Protein AF-0000000084716620 (afdb_homodimer)

Sequence (294 aa):
MKMVDVGGKEKTERVAVATARLRMLPATLERILQGKVEKGDVLAAARLAGVMAAKRTPDVIPLCHPIALSGVEVELTPVEDGLEFRVTVRTVDRTGVEMEALTAACAAALTVYDMCKSVDRGMVLERVQLDHKAGGRSGTWDRGQGAMKMVDVGGKEKTERVAVATARLRMLPATLERILQGKVEKGDVLAAARLAGVMAAKRTPDVIPLCHPIALSGVEVELTPVEDGLEFRVTVRTVDRTGVEMEALTAACAAALTVYDMCKSVDRGMVLERVQLDHKAGGRSGTWDRGQGA

Foldseek 3Di:
DAADDLPPFAWKKKKWKKKKWKFWDPVLVVCQVVQNQPVGNLQVQLFVQLVVQLQCLCVVPVRDDRFDWPDKGWDWDDDDGGIMIMIMTIHGGRDYSHSSNLRSNVRSNVSSCVRRCVPTVPMDMDRTDIAWMADDPVGIDGPVVHD/DAADDLPPFAWKKKKWKKKKWKFWDPVLQVCQVVQNQPVGNLQVQLFVQLVVQLQCLCVVPVRDDRFDWPDKGWDWDDDDGGIMIMIMTIHGGRDYSHSSNLRSNVRSNVSSCVRRCVPTVPMDMDRTDIAWMADDPVGIDGDPVHD

Nearest PDB structures (foldseek):
  4fdf-assembly1_B  TM=9.813E-01  e=5.292E-19  Mycobacterium tuberculosis
  3jqk-assembly1_A  TM=9.589E-01  e=8.401E-18  Thermus thermophilus HB8
  4fdf-assembly1_A  TM=9.896E-01  e=3.452E-17  Mycobacterium tuberculosis
  2ekn-assembly1_A  TM=9.707E-01  e=6.000E-17  Pyrococcus horikoshii OT3
  2ohd-assembly1_D  TM=9.677E-01  e=6.196E-16  Sulfurisphaera tokodaii str. 7

Organism: Cystobacter fuscus (strain ATCC 25194 / DSM 2262 / NBRC 100088 / M29) (NCBI:txid1242864)

Solvent-accessible surface area (backbone atoms only — not comparable to full-atom values): 14978 Å² total; per-residue (Å²): 111,61,61,80,85,50,82,88,48,67,69,33,63,29,37,12,30,14,33,22,32,35,37,43,55,66,69,57,49,51,33,53,76,68,61,64,38,88,49,29,61,51,67,62,50,14,36,51,23,14,49,54,20,31,76,42,30,37,80,37,29,77,64,48,70,86,72,73,69,72,42,70,45,63,44,78,43,84,51,92,51,28,39,33,32,41,19,40,25,32,31,65,36,55,67,79,40,54,63,28,11,47,43,10,26,50,26,18,49,48,36,41,45,67,63,40,33,90,84,44,60,79,36,33,38,26,60,33,31,56,46,35,35,35,36,67,92,79,37,70,48,39,60,86,78,53,124,112,61,60,80,85,50,81,89,49,68,67,33,61,29,36,11,30,13,32,22,31,36,37,44,56,64,70,57,49,50,34,54,77,68,62,64,37,87,50,30,60,52,68,62,50,15,37,51,22,15,49,53,21,32,77,42,31,36,80,37,29,76,63,49,71,86,71,73,68,72,43,69,44,61,44,78,42,84,50,93,52,29,41,34,34,41,17,42,24,31,30,67,35,55,66,80,41,52,63,27,12,46,43,9,25,50,26,18,48,50,35,42,44,66,64,40,34,90,84,44,61,78,36,34,40,27,61,33,31,58,43,34,36,35,36,67,92,81,35,70,48,38,58,88,79,47,136

Secondary structure (DSSP, 8-state):
------TTSPPEEEEEEEEEEEE--HHHHHHHHTT--TTS-HHHHHHHHHHHHHHTHHHHSTTPPP--EEEEEEEEEEETTEEEEEEEEEEEESS--HHHHHHHHHHHHHHHHHHHTTT-TT-EEEEEEEEEEE-TTT--EEHHHH-/------TTSPPEEEEEEEEEEEE--HHHHHHHHTT--TTS-HHHHHHHHHHHHHHTHHHHSTTPPP--EEEEEEEEEEETTEEEEEEEEEEEESS--HHHHHHHHHHHHHHHHHHHTTT-TT-EEEEEEEEEEE-TTT--EETTT--

Structure (mmCIF, N/CA/C/O backbone):
data_AF-0000000084716620-model_v1
#
loop_
_entity.id
_entity.type
_entity.pdbx_description
1 polymer 'cyclic pyranopterin monophosphate synthase'
#
loop_
_atom_site.group_PDB
_atom_site.id
_atom_site.type_symbol
_atom_site.label_atom_id
_atom_site.label_alt_id
_atom_site.label_comp_id
_atom_site.label_asym_id
_atom_site.label_entity_id
_atom_site.label_seq_id
_atom_site.pdbx_PDB_ins_code
_atom_site.Cartn_x
_atom_site.Cartn_y
_atom_site.Cartn_z
_atom_site.occupancy
_atom_site.B_iso_or_equiv
_atom_site.auth_seq_id
_atom_site.auth_comp_id
_atom_site.auth_asym_id
_atom_site.auth_atom_id
_atom_site.pdbx_PDB_model_num
ATOM 1 N N . MET A 1 1 ? 13.273 -11 -16.406 1 90.5 1 MET A N 1
ATOM 2 C CA . MET A 1 1 ? 12.086 -10.414 -15.797 1 90.5 1 MET A CA 1
ATOM 3 C C . MET A 1 1 ? 10.961 -10.266 -16.812 1 90.5 1 MET A C 1
ATOM 5 O O . MET A 1 1 ? 11.148 -9.68 -17.875 1 90.5 1 MET A O 1
ATOM 9 N N . LYS A 1 2 ? 9.758 -10.938 -16.5 1 91.62 2 LYS A N 1
ATOM 10 C CA . LYS A 1 2 ? 8.68 -10.898 -17.469 1 91.62 2 LYS A CA 1
ATOM 11 C C . LYS A 1 2 ? 7.316 -10.984 -16.797 1 91.62 2 LYS A C 1
ATOM 13 O O . LYS A 1 2 ? 7.195 -11.531 -15.703 1 91.62 2 LYS A O 1
ATOM 18 N N . MET A 1 3 ? 6.363 -10.438 -17.469 1 94.69 3 MET A N 1
ATOM 19 C CA . MET A 1 3 ? 4.961 -10.68 -17.156 1 94.69 3 MET A CA 1
ATOM 20 C C . MET A 1 3 ? 4.516 -12.047 -17.672 1 94.69 3 MET A C 1
ATOM 22 O O . MET A 1 3 ? 4.781 -12.398 -18.828 1 94.69 3 MET A O 1
ATOM 26 N N . VAL A 1 4 ? 3.861 -12.766 -16.859 1 92.81 4 VAL A N 1
ATOM 27 C CA . VAL A 1 4 ? 3.447 -14.117 -17.234 1 92.81 4 VAL A CA 1
ATOM 28 C C . VAL A 1 4 ? 2.387 -14.047 -18.328 1 92.81 4 VAL A C 1
ATOM 30 O O . VAL A 1 4 ? 1.427 -13.273 -18.219 1 92.81 4 VAL A O 1
ATOM 33 N N . ASP A 1 5 ? 2.604 -14.852 -19.406 1 95.06 5 ASP A N 1
ATOM 34 C CA . ASP A 1 5 ? 1.62 -14.922 -20.484 1 95.06 5 ASP A CA 1
ATOM 35 C C . ASP A 1 5 ? 0.416 -15.766 -20.078 1 95.06 5 ASP A C 1
ATOM 37 O O . ASP A 1 5 ? 0.534 -16.984 -19.891 1 95.06 5 ASP A O 1
ATOM 41 N N . VAL A 1 6 ? -0.744 -15.094 -19.984 1 95.19 6 VAL A N 1
ATOM 42 C CA . VAL A 1 6 ? -1.93 -15.82 -19.547 1 95.19 6 VAL A CA 1
ATOM 43 C C . VAL A 1 6 ? -2.912 -15.953 -20.703 1 95.19 6 VAL A C 1
ATOM 45 O O . VAL A 1 6 ? -4.055 -16.375 -20.516 1 95.19 6 VAL A O 1
ATOM 48 N N . GLY A 1 7 ? -2.531 -15.633 -21.875 1 95.19 7 GLY A N 1
ATOM 49 C CA . GLY A 1 7 ? -3.402 -15.586 -23.031 1 95.19 7 GLY A CA 1
ATOM 50 C C . GLY A 1 7 ? -4.062 -16.922 -23.328 1 95.19 7 GLY A C 1
ATOM 51 O O . GLY A 1 7 ? -5.164 -16.969 -23.891 1 95.19 7 GLY A O 1
ATOM 52 N N . GLY A 1 8 ? -3.465 -18.016 -23.016 1 95 8 GLY A N 1
ATOM 53 C CA . GLY A 1 8 ? -3.963 -19.344 -23.312 1 95 8 GLY A CA 1
ATOM 54 C C . GLY A 1 8 ? -4.938 -19.859 -22.281 1 95 8 GLY A C 1
ATOM 55 O O . GLY A 1 8 ? -5.512 -20.938 -22.453 1 95 8 GLY A O 1
ATOM 56 N N . LYS A 1 9 ? -5.16 -19.172 -21.297 1 94.69 9 LYS A N 1
ATOM 57 C CA . LYS A 1 9 ? -6.051 -19.609 -20.234 1 94.69 9 LYS A CA 1
ATOM 58 C C . LYS A 1 9 ? -7.5 -19.219 -20.531 1 94.69 9 LYS A C 1
ATOM 60 O O . LYS A 1 9 ? -7.754 -18.234 -21.203 1 94.69 9 LYS A O 1
ATOM 65 N N . GLU A 1 10 ? -8.414 -19.953 -19.953 1 94.94 10 GLU A N 1
ATOM 66 C CA . GLU A 1 10 ? -9.828 -19.625 -20.047 1 94.94 10 GLU A CA 1
ATOM 67 C C . GLU A 1 10 ? -10.219 -18.609 -18.984 1 94.94 10 GLU A C 1
ATOM 69 O O . GLU A 1 10 ? -9.656 -18.609 -17.891 1 94.94 10 GLU A O 1
ATOM 74 N N . LYS A 1 11 ? -11.188 -17.844 -19.375 1 97 11 LYS A N 1
ATOM 75 C CA . LYS A 1 11 ? -11.742 -16.922 -18.375 1 97 11 LYS A CA 1
ATOM 76 C C . LYS A 1 11 ? -12.625 -17.656 -17.375 1 97 11 LYS A C 1
ATOM 78 O O . LYS A 1 11 ? -13.461 -18.469 -17.766 1 97 11 LYS A O 1
ATOM 83 N N . THR A 1 12 ? -12.43 -17.406 -16.141 1 97.25 12 THR A N 1
ATOM 84 C CA . THR A 1 12 ? -13.25 -17.984 -15.086 1 97.25 12 THR A CA 1
ATOM 85 C C . THR A 1 12 ? -13.578 -16.938 -14.023 1 97.25 12 THR A C 1
ATOM 87 O O . THR A 1 12 ? -12.93 -15.898 -13.953 1 97.25 12 THR A O 1
ATOM 90 N N . GLU A 1 13 ? -14.68 -17.234 -13.305 1 98 13 GLU A N 1
ATOM 91 C CA . GLU A 1 13 ? -14.977 -16.375 -12.156 1 98 13 GLU A CA 1
ATOM 92 C C . GLU A 1 13 ? -13.914 -16.516 -11.078 1 98 13 GLU A C 1
ATOM 94 O O . GLU A 1 13 ? -13.531 -17.625 -10.703 1 98 13 GLU A O 1
ATOM 99 N N . ARG A 1 14 ? -13.492 -15.367 -10.641 1 98.25 14 ARG A N 1
ATOM 100 C CA . ARG A 1 14 ? -12.461 -15.352 -9.609 1 98.25 14 ARG A CA 1
ATOM 101 C C . ARG A 1 14 ? -12.781 -14.312 -8.539 1 98.25 14 ARG A C 1
ATOM 103 O O . ARG A 1 14 ? -13.336 -13.258 -8.836 1 98.25 14 ARG A O 1
ATOM 110 N N . VAL A 1 15 ? -12.391 -14.641 -7.281 1 98.75 15 VAL A N 1
ATOM 111 C CA . VAL A 1 15 ? -12.578 -13.727 -6.156 1 98.75 15 VAL A CA 1
ATOM 112 C C . VAL A 1 15 ? -11.344 -13.75 -5.258 1 98.75 15 VAL A C 1
ATOM 114 O O . VAL A 1 15 ? -10.664 -14.773 -5.148 1 98.75 15 VAL A O 1
ATOM 117 N N . ALA A 1 16 ? -11.062 -12.633 -4.691 1 98.88 16 ALA A N 1
ATOM 118 C CA . ALA A 1 16 ? -10.039 -12.539 -3.656 1 98.88 16 ALA A CA 1
ATOM 119 C C . ALA A 1 16 ? -10.484 -11.617 -2.525 1 98.88 16 ALA A C 1
ATOM 121 O O . ALA A 1 16 ? -11.148 -10.602 -2.766 1 98.88 16 ALA A O 1
ATOM 122 N N . VAL A 1 17 ? -10.148 -11.992 -1.314 1 98.94 17 VAL A N 1
ATOM 123 C CA . VAL A 1 17 ? -10.422 -11.195 -0.124 1 98.94 17 VAL A CA 1
ATOM 124 C C . VAL A 1 17 ? -9.117 -10.898 0.613 1 98.94 17 VAL A C 1
ATOM 126 O O . VAL A 1 17 ? -8.336 -11.812 0.897 1 98.94 17 VAL A O 1
ATOM 129 N N . ALA A 1 18 ? -8.891 -9.688 0.877 1 98.94 18 ALA A N 1
ATOM 130 C CA . ALA A 1 18 ? -7.723 -9.258 1.649 1 98.94 18 ALA A CA 1
ATOM 131 C C . ALA A 1 18 ? -8.141 -8.367 2.818 1 98.94 18 ALA A C 1
ATOM 133 O O . ALA A 1 18 ? -9.188 -7.727 2.777 1 98.94 18 ALA A O 1
ATOM 134 N N . THR A 1 19 ? -7.297 -8.352 3.83 1 98.81 19 THR A N 1
ATOM 135 C CA . THR A 1 19 ? -7.527 -7.48 4.98 1 98.81 19 THR A CA 1
ATOM 136 C C . THR A 1 19 ? -6.273 -6.68 5.312 1 98.81 19 THR A C 1
ATOM 138 O O . THR A 1 19 ? -5.164 -7.074 4.949 1 98.81 19 THR A O 1
ATOM 141 N N . ALA A 1 20 ? -6.473 -5.578 5.906 1 98.88 20 ALA A N 1
ATOM 142 C CA . ALA A 1 20 ? -5.438 -4.715 6.473 1 98.88 20 ALA A CA 1
ATOM 143 C C . ALA A 1 20 ? -5.906 -4.082 7.777 1 98.88 20 ALA A C 1
ATOM 145 O O . ALA A 1 20 ? -7.109 -3.99 8.031 1 98.88 20 ALA A O 1
ATOM 146 N N . ARG A 1 21 ? -4.938 -3.748 8.57 1 98.81 21 ARG A N 1
ATOM 147 C CA . ARG A 1 21 ? -5.23 -3.021 9.805 1 98.81 21 ARG A CA 1
ATOM 148 C C . ARG A 1 21 ? -4.348 -1.781 9.93 1 98.81 21 ARG A C 1
ATOM 150 O O . ARG A 1 21 ? -3.145 -1.841 9.68 1 98.81 21 ARG A O 1
ATOM 157 N N . LEU A 1 22 ? -4.965 -0.692 10.234 1 98.94 22 LEU A N 1
ATOM 158 C CA . LEU A 1 22 ? -4.242 0.534 10.555 1 98.94 22 LEU A CA 1
ATOM 159 C C . LEU A 1 22 ? -4.367 0.87 12.039 1 98.94 22 LEU A C 1
ATOM 161 O O . LEU A 1 22 ? -5.441 1.263 12.5 1 98.94 22 LEU A O 1
ATOM 165 N N . ARG A 1 23 ? -3.266 0.71 12.766 1 98.81 23 ARG A N 1
ATOM 166 C CA . ARG A 1 23 ? -3.227 1.068 14.18 1 98.81 23 ARG A CA 1
ATOM 167 C C . ARG A 1 23 ? -3.061 2.574 14.359 1 98.81 23 ARG A C 1
ATOM 169 O O . ARG A 1 23 ? -2.285 3.207 13.641 1 98.81 23 ARG A O 1
ATOM 176 N N . MET A 1 24 ? -3.754 3.096 15.32 1 98.62 24 MET A N 1
ATOM 177 C CA . MET A 1 24 ? -3.725 4.531 15.578 1 98.62 24 MET A CA 1
ATOM 178 C C . MET A 1 24 ? -4.062 4.828 17.031 1 98.62 24 MET A C 1
ATOM 180 O O . MET A 1 24 ? -4.422 3.924 17.797 1 98.62 24 MET A O 1
ATOM 184 N N . LEU A 1 25 ? -3.846 6.074 17.453 1 97.75 25 LEU A N 1
ATOM 185 C CA . LEU A 1 25 ? -4.242 6.512 18.781 1 97.75 25 LEU A CA 1
ATOM 186 C C . LEU A 1 25 ? -5.762 6.477 18.938 1 97.75 25 LEU A C 1
ATOM 188 O O . LEU A 1 25 ? -6.492 6.801 18 1 97.75 25 LEU A O 1
ATOM 192 N N . PRO A 1 26 ? -6.199 6.133 20.188 1 97.44 26 PRO A N 1
ATOM 193 C CA . PRO A 1 26 ? -7.645 6.137 20.422 1 97.44 26 PRO A CA 1
ATOM 194 C C . PRO A 1 26 ? -8.297 7.477 20.078 1 97.44 26 PRO A C 1
ATOM 196 O O . PRO A 1 26 ? -9.406 7.512 19.547 1 97.44 26 PRO A O 1
ATOM 199 N N . ALA A 1 27 ? -7.617 8.539 20.359 1 97.19 27 ALA A N 1
ATOM 200 C CA . ALA A 1 27 ? -8.148 9.875 20.078 1 97.19 27 ALA A CA 1
ATOM 201 C C . ALA A 1 27 ? -8.328 10.086 18.578 1 97.19 27 ALA A C 1
ATOM 203 O O . ALA A 1 27 ? -9.266 10.773 18.141 1 97.19 27 ALA A O 1
ATOM 204 N N . THR A 1 28 ? -7.414 9.539 17.797 1 98 28 THR A N 1
ATOM 205 C CA . THR A 1 28 ? -7.512 9.641 16.344 1 98 28 THR A CA 1
ATOM 206 C C . THR A 1 28 ? -8.742 8.898 15.828 1 98 28 THR A C 1
ATOM 208 O O . THR A 1 28 ? -9.5 9.43 15.016 1 98 28 THR A O 1
ATOM 211 N N . LEU A 1 29 ? -8.938 7.688 16.328 1 98.12 29 LEU A N 1
ATOM 212 C CA . LEU A 1 29 ? -10.094 6.887 15.938 1 98.12 29 LEU A CA 1
ATOM 213 C C . LEU A 1 29 ? -11.391 7.602 16.297 1 98.12 29 LEU A C 1
ATOM 215 O O . LEU A 1 29 ? -12.328 7.633 15.484 1 98.12 29 LEU A O 1
ATOM 219 N N . GLU A 1 30 ? -11.453 8.125 17.438 1 97.25 30 GLU A N 1
ATOM 220 C CA . GLU A 1 30 ? -12.633 8.852 17.891 1 97.25 30 GLU A CA 1
ATOM 221 C C . GLU A 1 30 ? -12.945 10.023 16.953 1 97.25 30 GLU A C 1
ATOM 223 O O . GLU A 1 30 ? -14.102 10.266 16.625 1 97.25 30 GLU A O 1
ATOM 228 N N . ARG A 1 31 ? -11.945 10.75 16.578 1 97.06 31 ARG A N 1
ATOM 229 C CA . ARG A 1 31 ? -12.109 11.883 15.664 1 97.06 31 ARG A CA 1
ATOM 230 C C . ARG A 1 31 ? -12.703 11.438 14.336 1 97.06 31 ARG A C 1
ATOM 232 O O . ARG A 1 31 ? -13.555 12.125 13.766 1 97.06 31 ARG A O 1
ATOM 239 N N . ILE A 1 32 ? -12.242 10.297 13.812 1 97.69 32 ILE A N 1
ATOM 240 C CA . ILE A 1 32 ? -12.734 9.75 12.555 1 97.69 32 ILE A CA 1
ATOM 241 C C . ILE A 1 32 ? -14.211 9.398 12.688 1 97.69 32 ILE A C 1
ATOM 243 O O . ILE A 1 32 ? -15.031 9.789 11.852 1 97.69 32 ILE A O 1
ATOM 247 N N . LEU A 1 33 ? -14.57 8.711 13.789 1 96.69 33 LEU A N 1
ATOM 248 C CA . LEU A 1 33 ? -15.922 8.188 13.977 1 96.69 33 LEU A CA 1
ATOM 249 C C . LEU A 1 33 ? -16.922 9.32 14.227 1 96.69 33 LEU A C 1
ATOM 251 O O . LEU A 1 33 ? -18.094 9.195 13.891 1 96.69 33 LEU A O 1
ATOM 255 N N . GLN A 1 34 ? -16.438 10.406 14.703 1 96.06 34 GLN A N 1
ATOM 256 C CA . GLN A 1 34 ? -17.297 11.555 14.977 1 96.06 34 GLN A CA 1
ATOM 257 C C . GLN A 1 34 ? -17.359 12.492 13.781 1 96.06 34 GLN A C 1
ATOM 259 O O . GLN A 1 34 ? -18.109 13.477 13.797 1 96.06 34 GLN A O 1
ATOM 264 N N . GLY A 1 35 ? -16.641 12.18 12.758 1 93 35 GLY A N 1
ATOM 265 C CA . GLY A 1 35 ? -16.641 13.016 11.57 1 93 35 GLY A CA 1
ATOM 266 C C . GLY A 1 35 ? -15.961 14.352 11.773 1 93 35 GLY A C 1
ATOM 267 O O . GLY A 1 35 ? -16.375 15.367 11.211 1 93 35 GLY A O 1
ATOM 268 N N . LYS A 1 36 ? -14.914 14.375 12.578 1 89.88 36 LYS A N 1
ATOM 269 C CA . LYS A 1 36 ? -14.289 15.633 12.969 1 89.88 36 LYS A CA 1
ATOM 270 C C . LYS A 1 36 ? -12.922 15.797 12.312 1 89.88 36 LYS A C 1
ATOM 272 O O . LYS A 1 36 ? -12.133 16.656 12.719 1 89.88 36 LYS A O 1
ATOM 277 N N . VAL A 1 37 ? -12.648 15.055 11.359 1 92 37 VAL A N 1
ATOM 278 C CA . VAL A 1 37 ? -11.391 15.203 10.633 1 92 37 VAL A CA 1
ATOM 279 C C . VAL A 1 37 ? -11.508 16.328 9.602 1 92 37 VAL A C 1
ATOM 281 O O . VAL A 1 37 ? -12.469 16.359 8.836 1 92 37 VAL A O 1
ATOM 284 N N . GLU A 1 38 ? -10.547 17.203 9.625 1 85.94 38 GLU A N 1
ATOM 285 C CA . GLU A 1 38 ? -10.57 18.453 8.875 1 85.94 38 GLU A CA 1
ATOM 286 C C . GLU A 1 38 ? -10.703 18.188 7.375 1 85.94 38 GLU A C 1
ATOM 288 O O . GLU A 1 38 ? -11.406 18.906 6.672 1 85.94 38 GLU A O 1
ATOM 293 N N . LYS A 1 39 ? -10.086 17.172 6.867 1 89.38 39 LYS A N 1
ATOM 294 C CA . LYS A 1 39 ? -10.016 16.922 5.43 1 89.38 39 LYS A CA 1
ATOM 295 C C . LYS A 1 39 ? -11.336 16.359 4.906 1 89.38 39 LYS A C 1
ATOM 297 O O . LYS A 1 39 ? -11.555 16.297 3.695 1 89.38 39 LYS A O 1
ATOM 302 N N . GLY A 1 40 ? -12.211 15.852 5.809 1 92.44 40 GLY A N 1
ATOM 303 C CA . GLY A 1 40 ? -13.508 15.391 5.352 1 92.44 40 GLY A CA 1
ATOM 304 C C . GLY A 1 40 ? -13.859 14 5.859 1 92.44 40 GLY A C 1
ATOM 305 O O . GLY A 1 40 ? -13.398 13.594 6.93 1 92.44 40 GLY A O 1
ATOM 306 N N . ASP A 1 41 ? -14.797 13.383 5.098 1 95.69 41 ASP A N 1
ATOM 307 C CA . ASP A 1 41 ? -15.273 12.055 5.461 1 95.69 41 ASP A CA 1
ATOM 308 C C . ASP A 1 41 ? -14.211 10.992 5.195 1 95.69 41 ASP A C 1
ATOM 310 O O . ASP A 1 41 ? -14.109 10.484 4.078 1 95.69 41 ASP A O 1
ATOM 314 N N . VAL A 1 42 ? -13.547 10.625 6.281 1 97.75 42 VAL A N 1
ATOM 315 C CA . VAL A 1 42 ? -12.375 9.75 6.203 1 97.75 42 VAL A CA 1
ATOM 316 C C . VAL A 1 42 ? -12.797 8.367 5.695 1 97.75 42 VAL A C 1
ATOM 318 O O . VAL A 1 42 ? -12.148 7.801 4.812 1 97.75 42 VAL A O 1
ATOM 321 N N . LEU A 1 43 ? -13.859 7.852 6.195 1 98.06 43 LEU A N 1
ATOM 322 C CA . LEU A 1 43 ? -14.305 6.504 5.859 1 98.06 43 LEU A CA 1
ATOM 323 C C . LEU A 1 43 ? -14.742 6.426 4.398 1 98.06 43 LEU A C 1
ATOM 325 O O . LEU A 1 43 ? -14.383 5.484 3.689 1 98.06 43 LEU A O 1
ATOM 329 N N . ALA A 1 44 ? -15.492 7.414 3.951 1 97.75 44 ALA A N 1
ATOM 330 C CA . ALA A 1 44 ? -15.922 7.445 2.557 1 97.75 44 ALA A CA 1
ATOM 331 C C . ALA A 1 44 ? -14.727 7.578 1.616 1 97.75 44 ALA A C 1
ATOM 333 O O . ALA A 1 44 ? -14.672 6.914 0.578 1 97.75 44 ALA A O 1
ATOM 334 N N . ALA A 1 45 ? -13.797 8.422 1.967 1 98.12 45 ALA A N 1
ATOM 335 C CA . ALA A 1 45 ? -12.602 8.602 1.151 1 98.12 45 ALA A CA 1
ATOM 336 C C . ALA A 1 45 ? -11.797 7.301 1.056 1 98.12 45 ALA A C 1
ATOM 338 O O . ALA A 1 45 ? -11.312 6.945 -0.018 1 98.12 45 ALA A O 1
ATOM 339 N N . ALA A 1 46 ? -11.672 6.637 2.16 1 98.62 46 ALA A N 1
ATOM 340 C CA . ALA A 1 46 ? -10.922 5.387 2.203 1 98.62 46 ALA A CA 1
ATOM 341 C C . ALA A 1 46 ? -11.57 4.324 1.325 1 98.62 46 ALA A C 1
ATOM 343 O O . ALA A 1 46 ? -10.883 3.604 0.597 1 98.62 46 ALA A O 1
ATOM 344 N N . ARG A 1 47 ? -12.891 4.199 1.421 1 98.69 47 ARG A N 1
ATOM 345 C CA . ARG A 1 47 ? -13.617 3.24 0.592 1 98.69 47 ARG A CA 1
ATOM 346 C C . ARG A 1 47 ? -13.391 3.52 -0.89 1 98.69 47 ARG A C 1
ATOM 348 O O . ARG A 1 47 ? -13.086 2.605 -1.66 1 98.69 47 ARG A O 1
ATOM 355 N N . LEU A 1 48 ? -13.516 4.75 -1.242 1 98.38 48 LEU A N 1
ATOM 356 C CA . LEU A 1 48 ? -13.352 5.125 -2.643 1 98.38 48 LEU A CA 1
ATOM 357 C C . LEU A 1 48 ? -11.914 4.891 -3.098 1 98.38 48 LEU A C 1
ATOM 359 O O . LEU A 1 48 ? -11.68 4.383 -4.195 1 98.38 48 LEU A O 1
ATOM 363 N N . ALA A 1 49 ? -10.953 5.27 -2.252 1 98.69 49 ALA A N 1
ATOM 364 C CA . ALA A 1 49 ? -9.547 5.074 -2.578 1 98.69 49 ALA A CA 1
ATOM 365 C C . ALA A 1 49 ? -9.25 3.604 -2.854 1 98.69 49 ALA A C 1
ATOM 367 O O . ALA A 1 49 ? -8.516 3.277 -3.789 1 98.69 49 ALA A O 1
ATOM 368 N N . GLY A 1 50 ? -9.781 2.74 -2.02 1 98.88 50 GLY A N 1
ATOM 369 C CA . GLY A 1 50 ? -9.602 1.313 -2.244 1 98.88 50 GLY A CA 1
ATOM 370 C C . GLY A 1 50 ? -10.117 0.856 -3.598 1 98.88 50 GLY A C 1
ATOM 371 O O . GLY A 1 50 ? -9.438 0.118 -4.309 1 98.88 50 GLY A O 1
ATOM 372 N N . VAL A 1 51 ? -11.281 1.309 -3.941 1 98.81 51 VAL A N 1
ATOM 373 C CA . VAL A 1 51 ? -11.883 0.948 -5.223 1 98.81 51 VAL A CA 1
ATOM 374 C C . VAL A 1 51 ? -11.008 1.452 -6.363 1 98.81 51 VAL A C 1
ATOM 376 O O . VAL A 1 51 ? -10.703 0.708 -7.301 1 98.81 51 VAL A O 1
ATOM 379 N N . MET A 1 52 ? -10.578 2.635 -6.277 1 98.44 52 MET A N 1
ATOM 380 C CA . MET A 1 52 ? -9.75 3.238 -7.32 1 98.44 52 MET A CA 1
ATOM 381 C C . MET A 1 52 ? -8.422 2.5 -7.461 1 98.44 52 MET A C 1
ATOM 383 O O . MET A 1 52 ? -7.977 2.225 -8.578 1 98.44 52 MET A O 1
ATOM 387 N N . ALA A 1 53 ? -7.844 2.201 -6.336 1 98.62 53 ALA A N 1
ATOM 388 C CA . ALA A 1 53 ? -6.543 1.541 -6.344 1 98.62 53 ALA A CA 1
ATOM 389 C C . ALA A 1 53 ? -6.641 0.14 -6.941 1 98.62 53 ALA A C 1
ATOM 391 O O . ALA A 1 53 ? -5.73 -0.31 -7.641 1 98.62 53 ALA A O 1
ATOM 392 N N . ALA A 1 54 ? -7.699 -0.543 -6.629 1 98.69 54 ALA A N 1
ATOM 393 C CA . ALA A 1 54 ? -7.891 -1.866 -7.219 1 98.69 54 ALA A CA 1
ATOM 394 C C . ALA A 1 54 ? -7.812 -1.807 -8.742 1 98.69 54 ALA A C 1
ATOM 396 O O . ALA A 1 54 ? -7.215 -2.68 -9.375 1 98.69 54 ALA A O 1
ATOM 397 N N . LYS A 1 55 ? -8.367 -0.795 -9.297 1 97.94 55 LYS A N 1
ATOM 398 C CA . LYS A 1 55 ? -8.438 -0.638 -10.742 1 97.94 55 LYS A CA 1
ATOM 399 C C . LYS A 1 55 ? -7.09 -0.22 -11.32 1 97.94 55 LYS A C 1
ATOM 401 O O . LYS A 1 55 ? -6.871 -0.32 -12.531 1 97.94 55 LYS A O 1
ATOM 406 N N . ARG A 1 56 ? -6.16 0.214 -10.492 1 97.25 56 ARG A N 1
ATOM 407 C CA . ARG A 1 56 ? -4.887 0.76 -10.961 1 97.25 56 ARG A CA 1
ATOM 408 C C . ARG A 1 56 ? -3.717 -0.097 -10.484 1 97.25 56 ARG A C 1
ATOM 410 O O . ARG A 1 56 ? -2.576 0.366 -10.453 1 97.25 56 ARG A O 1
ATOM 417 N N . THR A 1 57 ? -4.023 -1.309 -10.109 1 98.44 57 THR A N 1
ATOM 418 C CA . THR A 1 57 ? -3.02 -2.193 -9.531 1 98.44 57 THR A CA 1
ATOM 419 C C . THR A 1 57 ? -1.852 -2.387 -10.5 1 98.44 57 THR A C 1
ATOM 421 O O . THR A 1 57 ? -0.689 -2.273 -10.102 1 98.44 57 THR A O 1
ATOM 424 N N . PRO A 1 58 ? -2.08 -2.551 -11.836 1 97.81 58 PRO A N 1
ATOM 425 C CA . PRO A 1 58 ? -0.952 -2.773 -12.75 1 97.81 58 PRO A CA 1
ATOM 426 C C . PRO A 1 58 ? -0.067 -1.538 -12.906 1 97.81 58 PRO A C 1
ATOM 428 O O . PRO A 1 58 ? 1.077 -1.647 -13.352 1 97.81 58 PRO A O 1
ATOM 431 N N . ASP A 1 59 ? -0.559 -0.385 -12.523 1 96.88 59 ASP A N 1
ATOM 432 C CA . ASP A 1 59 ? 0.232 0.84 -12.594 1 96.88 59 ASP A CA 1
ATOM 433 C C . ASP A 1 59 ? 1.209 0.927 -11.422 1 96.88 59 ASP A C 1
ATOM 435 O O . ASP A 1 59 ? 2.209 1.646 -11.492 1 96.88 59 ASP A O 1
ATOM 439 N N . VAL A 1 60 ? 0.91 0.213 -10.359 1 97.12 60 VAL A N 1
ATOM 440 C CA . VAL A 1 60 ? 1.664 0.324 -9.109 1 97.12 60 VAL A CA 1
ATOM 441 C C . VAL A 1 60 ? 2.568 -0.895 -8.945 1 97.12 60 VAL A C 1
ATOM 443 O O . VAL A 1 60 ? 3.691 -0.779 -8.445 1 97.12 60 VAL A O 1
ATOM 446 N N . ILE A 1 61 ? 2.045 -2 -9.398 1 98.12 61 ILE A N 1
ATOM 447 C CA . ILE A 1 61 ? 2.764 -3.268 -9.312 1 98.12 61 ILE A CA 1
ATOM 448 C C . ILE A 1 61 ? 3.16 -3.727 -10.719 1 98.12 61 ILE A C 1
ATOM 450 O O . ILE A 1 61 ? 2.322 -4.215 -11.477 1 98.12 61 ILE A O 1
ATOM 454 N N . PRO A 1 62 ? 4.336 -3.648 -11.156 1 95.94 62 PRO A N 1
ATOM 455 C CA . PRO A 1 62 ? 4.801 -3.672 -12.539 1 95.94 62 PRO A CA 1
ATOM 456 C C . PRO A 1 62 ? 4.418 -4.961 -13.273 1 95.94 62 PRO A C 1
ATOM 458 O O . PRO A 1 62 ? 4.199 -4.945 -14.484 1 95.94 62 PRO A O 1
ATOM 461 N N . LEU A 1 63 ? 4.371 -6.113 -12.758 1 95.75 63 LEU A N 1
ATOM 462 C CA . LEU A 1 63 ? 4.199 -7.367 -13.477 1 95.75 63 LEU A CA 1
ATOM 463 C C . LEU A 1 63 ? 2.76 -7.863 -13.375 1 95.75 63 LEU A C 1
ATOM 465 O O . LEU A 1 63 ? 2.432 -8.938 -13.875 1 95.75 63 LEU A O 1
ATOM 469 N N . CYS A 1 64 ? 1.934 -7.055 -12.852 1 97.25 64 CYS A N 1
ATOM 470 C CA . CYS A 1 64 ? 0.518 -7.398 -12.789 1 97.25 64 CYS A CA 1
ATOM 471 C C . CYS A 1 64 ? -0.161 -7.16 -14.133 1 97.25 64 CYS A C 1
ATOM 473 O O . CYS A 1 64 ? 0.183 -6.219 -14.852 1 97.25 64 CYS A O 1
ATOM 475 N N . HIS A 1 65 ? -1.064 -7.93 -14.531 1 97.44 65 HIS A N 1
ATOM 476 C CA . HIS A 1 65 ? -1.896 -7.762 -15.719 1 97.44 65 HIS A CA 1
ATOM 477 C C . HIS A 1 65 ? -2.998 -6.734 -15.477 1 97.44 65 HIS A C 1
ATOM 479 O O . HIS A 1 65 ? -3.518 -6.625 -14.367 1 97.44 65 HIS A O 1
ATOM 485 N N . PRO A 1 66 ? -3.367 -5.992 -16.484 1 96.69 66 PRO A N 1
ATOM 486 C CA . PRO A 1 66 ? -4.633 -5.266 -16.391 1 96.69 66 PRO A CA 1
ATOM 487 C C . PRO A 1 66 ? -5.852 -6.188 -16.422 1 96.69 66 PRO A C 1
ATOM 489 O O . PRO A 1 66 ? -5.992 -7 -17.344 1 96.69 66 PRO A O 1
ATOM 492 N N . ILE A 1 67 ? -6.641 -6.156 -15.438 1 97 67 ILE A N 1
ATOM 493 C CA . ILE A 1 67 ? -7.758 -7.086 -15.289 1 97 67 ILE A CA 1
ATOM 494 C C . ILE A 1 67 ? -9.078 -6.312 -15.312 1 97 67 ILE A C 1
ATOM 496 O O . ILE A 1 67 ? -9.188 -5.254 -14.695 1 97 67 ILE A O 1
ATOM 500 N N . ALA A 1 68 ? -10.047 -6.832 -16.031 1 96.81 68 ALA A N 1
ATOM 501 C CA . ALA A 1 68 ? -11.391 -6.266 -16.016 1 96.81 68 ALA A CA 1
ATOM 502 C C . ALA A 1 68 ? -12.141 -6.676 -14.75 1 96.81 68 ALA A C 1
ATOM 504 O O . ALA A 1 68 ? -12.828 -7.703 -14.734 1 96.81 68 ALA A O 1
ATOM 505 N N . LEU A 1 69 ? -12.133 -5.855 -13.781 1 98.56 69 LEU A N 1
ATOM 506 C CA . LEU A 1 69 ? -12.766 -6.152 -12.5 1 98.56 69 LEU A CA 1
ATOM 507 C C . LEU A 1 69 ? -14.289 -6.07 -12.617 1 98.56 69 LEU A C 1
ATOM 509 O O . LEU A 1 69 ? -14.82 -5.16 -13.258 1 98.56 69 LEU A O 1
ATOM 513 N N . SER A 1 70 ? -14.969 -7.02 -12.008 1 98.56 70 SER A N 1
ATOM 514 C CA . SER A 1 70 ? -16.422 -7.008 -12.031 1 98.56 70 SER A CA 1
ATOM 515 C C . SER A 1 70 ? -17 -6.434 -10.742 1 98.56 70 SER A C 1
ATOM 517 O O . SER A 1 70 ? -18.156 -6.035 -10.695 1 98.56 70 SER A O 1
ATOM 519 N N . GLY A 1 71 ? -16.234 -6.441 -9.711 1 98.81 71 GLY A N 1
ATOM 520 C CA . GLY A 1 71 ? -16.703 -5.895 -8.445 1 98.81 71 GLY A CA 1
ATOM 521 C C . GLY A 1 71 ? -15.578 -5.652 -7.449 1 98.81 71 GLY A C 1
ATOM 522 O O . GLY A 1 71 ? -14.641 -6.449 -7.352 1 98.81 71 GLY A O 1
ATOM 523 N N . VAL A 1 72 ? -15.688 -4.543 -6.734 1 98.94 72 VAL A N 1
ATOM 524 C CA . VAL A 1 72 ? -14.797 -4.211 -5.629 1 98.94 72 VAL A CA 1
ATOM 525 C C . VAL A 1 72 ? -15.617 -3.697 -4.445 1 98.94 72 VAL A C 1
ATOM 527 O O . VAL A 1 72 ? -16.438 -2.787 -4.598 1 98.94 72 VAL A O 1
ATOM 530 N N . GLU A 1 73 ? -15.406 -4.328 -3.363 1 98.88 73 GLU A N 1
ATOM 531 C CA . GLU A 1 73 ? -16.047 -3.91 -2.121 1 98.88 73 GLU A CA 1
ATOM 532 C C . GLU A 1 73 ? -15.023 -3.65 -1.024 1 98.88 73 GLU A C 1
ATOM 534 O O . GLU A 1 73 ? -14.125 -4.465 -0.802 1 98.88 73 GLU A O 1
ATOM 539 N N . VAL A 1 74 ? -15.156 -2.508 -0.401 1 98.94 74 VAL A N 1
ATOM 540 C CA . VAL A 1 74 ? -14.273 -2.135 0.697 1 98.94 74 VAL A CA 1
ATOM 541 C C . VAL A 1 74 ? -15.094 -1.876 1.958 1 98.94 74 VAL A C 1
ATOM 543 O O . VAL A 1 74 ? -15.953 -0.992 1.976 1 98.94 74 VAL A O 1
ATOM 546 N N . GLU A 1 75 ? -14.812 -2.648 2.93 1 98.88 75 GLU A N 1
ATOM 547 C CA . GLU A 1 75 ? -15.477 -2.506 4.219 1 98.88 75 GLU A CA 1
ATOM 548 C C . GLU A 1 75 ? -14.5 -2.055 5.301 1 98.88 75 GLU A C 1
ATOM 550 O O . GLU A 1 75 ? -13.391 -2.584 5.406 1 98.88 75 GLU A O 1
ATOM 555 N N . LEU A 1 76 ? -14.938 -1.043 6.039 1 98.69 76 LEU A N 1
ATOM 556 C CA . LEU A 1 76 ? -14.148 -0.558 7.16 1 98.69 76 LEU A CA 1
ATOM 557 C C . LEU A 1 76 ? -14.844 -0.841 8.484 1 98.69 76 LEU A C 1
ATOM 559 O O . LEU A 1 76 ? -16.047 -0.571 8.633 1 98.69 76 LEU A O 1
ATOM 563 N N . THR A 1 77 ? -14.07 -1.379 9.391 1 98.62 77 THR A N 1
ATOM 564 C CA . THR A 1 77 ? -14.602 -1.688 10.719 1 98.62 77 THR A CA 1
ATOM 565 C C . THR A 1 77 ? -13.688 -1.143 11.805 1 98.62 77 THR A C 1
ATOM 567 O O . THR A 1 77 ? -12.5 -1.453 11.836 1 98.62 77 THR A O 1
ATOM 570 N N . PRO A 1 78 ? -14.281 -0.31 12.734 1 98.38 78 PRO A N 1
ATOM 571 C CA . PRO A 1 78 ? -13.461 0.085 13.883 1 98.38 78 PRO A CA 1
ATOM 572 C C . PRO A 1 78 ? -13.102 -1.095 14.781 1 98.38 78 PRO A C 1
ATOM 574 O O . PRO A 1 78 ? -13.922 -1.988 15 1 98.38 78 PRO A O 1
ATOM 577 N N . VAL A 1 79 ? -11.891 -1.121 15.227 1 97.44 79 VAL A N 1
ATOM 578 C CA . VAL A 1 79 ? -11.414 -2.084 16.219 1 97.44 79 VAL A CA 1
ATOM 579 C C . VAL A 1 79 ? -10.758 -1.348 17.375 1 97.44 79 VAL A C 1
ATOM 581 O O . VAL A 1 79 ? -10.711 -0.115 17.391 1 97.44 79 VAL A O 1
ATOM 584 N N . GLU A 1 80 ? -10.344 -2.059 18.406 1 92.25 80 GLU A N 1
ATOM 585 C CA . GLU A 1 80 ? -9.859 -1.463 19.641 1 92.25 80 GLU A CA 1
ATOM 586 C C . GLU A 1 80 ? -8.75 -0.453 19.375 1 92.25 80 GLU A C 1
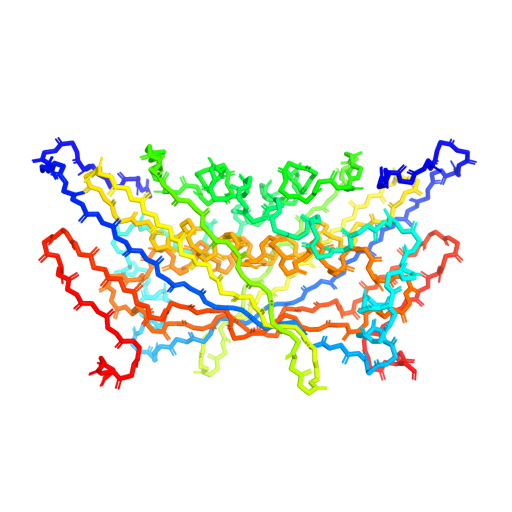ATOM 588 O O . GLU A 1 80 ? -8.75 0.643 19.938 1 92.25 80 GLU A O 1
ATOM 593 N N . ASP A 1 81 ? -7.855 -0.758 18.5 1 93.44 81 ASP A N 1
ATOM 594 C CA . ASP A 1 81 ? -6.684 0.1 18.344 1 93.44 81 ASP A CA 1
ATOM 595 C C . ASP A 1 81 ? -6.594 0.654 16.922 1 93.44 81 ASP A C 1
ATOM 597 O O . ASP A 1 81 ? -5.504 0.948 16.438 1 93.44 81 ASP A O 1
ATOM 601 N N . GLY A 1 82 ? -7.711 0.814 16.25 1 98.38 82 GLY A N 1
ATOM 602 C CA . GLY A 1 82 ? -7.617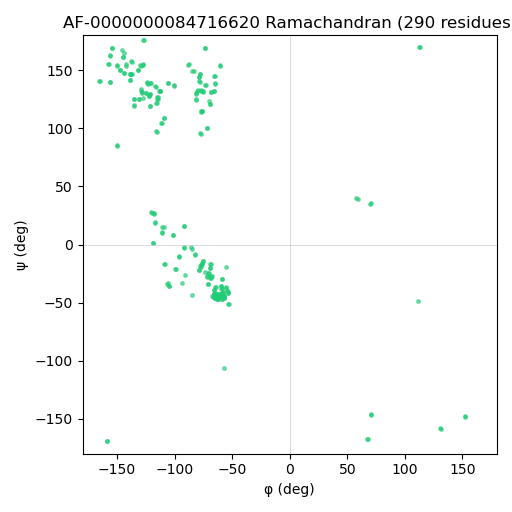 1.384 14.914 1 98.38 82 GLY A CA 1
ATOM 603 C C . GLY A 1 82 ? -8.734 0.937 13.992 1 98.38 82 GLY A C 1
ATOM 604 O O . GLY A 1 82 ? -9.891 0.837 14.414 1 98.38 82 GLY A O 1
ATOM 605 N N . LEU A 1 83 ? -8.461 0.838 12.742 1 98.81 83 LEU A N 1
ATOM 606 C CA . LEU A 1 83 ? -9.414 0.456 11.711 1 98.81 83 LEU A CA 1
ATOM 607 C C . LEU A 1 83 ? -8.961 -0.802 10.977 1 98.81 83 LEU A C 1
ATOM 609 O O . LEU A 1 83 ? -7.77 -0.958 10.688 1 98.81 83 LEU A O 1
ATOM 613 N N . GLU A 1 84 ? -9.914 -1.632 10.734 1 98.88 84 GLU A N 1
ATOM 614 C CA . GLU A 1 84 ? -9.695 -2.777 9.859 1 98.88 84 GLU A CA 1
ATOM 615 C C . GLU A 1 84 ? -10.359 -2.566 8.5 1 98.88 84 GLU A C 1
ATOM 617 O O . GLU A 1 84 ? -11.477 -2.055 8.422 1 98.88 84 GLU A O 1
ATOM 622 N N . PHE A 1 85 ? -9.664 -2.957 7.484 1 98.94 85 PHE A N 1
ATOM 623 C CA . PHE A 1 85 ? -10.141 -2.877 6.105 1 98.94 85 PHE A CA 1
ATOM 624 C C . PHE A 1 85 ? -10.289 -4.27 5.504 1 98.94 85 PHE A C 1
ATOM 626 O O . PHE A 1 85 ? -9.352 -5.066 5.523 1 98.94 85 PHE A O 1
ATOM 633 N N . ARG A 1 86 ? -11.43 -4.574 5.078 1 98.94 86 ARG A N 1
ATOM 634 C CA . ARG A 1 86 ? -11.672 -5.809 4.336 1 98.94 86 ARG A CA 1
ATOM 635 C C . ARG A 1 86 ? -12.086 -5.512 2.9 1 98.94 86 ARG A C 1
ATOM 637 O O . ARG A 1 86 ? -13.047 -4.773 2.666 1 98.94 86 ARG A O 1
ATOM 644 N N . VAL A 1 87 ? -11.352 -6.09 1.968 1 98.94 87 VAL A N 1
ATOM 645 C CA . VAL A 1 87 ? -11.586 -5.809 0.556 1 98.94 87 VAL A CA 1
ATOM 646 C C . VAL A 1 87 ? -11.922 -7.102 -0.181 1 98.94 87 VAL A C 1
ATOM 648 O O . VAL A 1 87 ? -11.219 -8.102 -0.047 1 98.94 87 VAL A O 1
ATOM 651 N N . THR A 1 88 ? -12.961 -7.07 -0.888 1 98.94 88 THR A N 1
ATOM 652 C CA . THR A 1 88 ? -13.344 -8.156 -1.78 1 98.94 88 THR A CA 1
ATOM 653 C C . THR A 1 88 ? -13.312 -7.699 -3.236 1 98.94 88 THR A C 1
ATOM 655 O O . THR A 1 88 ? -13.93 -6.695 -3.594 1 98.94 88 THR A O 1
ATOM 658 N N . VAL A 1 89 ? -12.602 -8.43 -4.039 1 98.94 89 VAL A N 1
ATOM 659 C CA . VAL A 1 89 ? -12.492 -8.109 -5.457 1 98.94 89 VAL A CA 1
ATOM 660 C C . VAL A 1 89 ? -12.922 -9.312 -6.293 1 98.94 89 VAL A C 1
ATOM 662 O O . VAL A 1 89 ? -12.602 -10.453 -5.965 1 98.94 89 VAL A O 1
ATOM 665 N N . ARG A 1 90 ? -13.633 -9.023 -7.336 1 98.81 90 ARG A N 1
ATOM 666 C CA . ARG A 1 90 ? -14.164 -10.062 -8.211 1 98.81 90 ARG A CA 1
ATOM 667 C C . ARG A 1 90 ? -13.875 -9.742 -9.672 1 98.81 90 ARG A C 1
ATOM 669 O O . ARG A 1 90 ? -13.773 -8.578 -10.055 1 98.81 90 ARG A O 1
ATOM 676 N N . THR A 1 91 ? -13.742 -10.844 -10.438 1 98.62 91 THR A N 1
ATOM 677 C CA . THR A 1 91 ? -13.586 -10.703 -11.883 1 98.62 91 THR A CA 1
ATOM 678 C C . THR A 1 91 ? -14.023 -11.977 -12.602 1 98.62 91 THR A C 1
ATOM 680 O O . THR A 1 91 ? -14.297 -12.992 -11.961 1 98.62 91 THR A O 1
ATOM 683 N N . VAL A 1 92 ? -14.258 -11.883 -13.891 1 98.19 92 VAL A N 1
ATOM 684 C CA . VAL A 1 92 ? -14.258 -13 -14.828 1 98.19 92 VAL A CA 1
ATOM 685 C C . VAL A 1 92 ? -13.133 -12.805 -15.852 1 98.19 92 VAL A C 1
ATOM 687 O O . VAL A 1 92 ? -13.281 -12.039 -16.812 1 98.19 92 VAL A O 1
ATOM 690 N N . ASP A 1 93 ? -12.047 -13.461 -15.57 1 97.19 93 ASP A N 1
ATOM 691 C CA . ASP A 1 93 ? -10.867 -13.219 -16.391 1 97.19 93 ASP A CA 1
ATOM 692 C C . ASP A 1 93 ? -9.883 -14.383 -16.297 1 97.19 93 ASP A C 1
ATOM 694 O O . ASP A 1 93 ? -10.234 -15.469 -15.828 1 97.19 93 ASP A O 1
ATOM 698 N N . ARG A 1 94 ? -8.656 -14.266 -16.797 1 96.5 94 ARG A N 1
ATOM 699 C CA . ARG A 1 94 ? -7.711 -15.352 -17.031 1 96.5 94 ARG A CA 1
ATOM 700 C C . ARG A 1 94 ? -6.742 -15.477 -15.852 1 96.5 94 ARG A C 1
ATOM 702 O O . ARG A 1 94 ? -6.027 -16.484 -15.742 1 96.5 94 ARG A O 1
ATOM 709 N N . THR A 1 95 ? -6.738 -14.523 -14.945 1 95.62 95 THR A N 1
ATOM 710 C CA . THR A 1 95 ? -5.832 -14.547 -13.805 1 95.62 95 THR A CA 1
ATOM 711 C C . THR A 1 95 ? -6.504 -13.953 -12.57 1 95.62 95 THR A C 1
ATOM 713 O O . THR A 1 95 ? -7.551 -13.312 -12.672 1 95.62 95 THR A O 1
ATOM 716 N N . GLY A 1 96 ? -5.918 -14.273 -11.414 1 96.19 96 GLY A N 1
ATOM 717 C CA . GLY A 1 96 ? -6.539 -13.906 -10.148 1 96.19 96 GLY A CA 1
ATOM 718 C C . GLY A 1 96 ? -6.434 -12.43 -9.836 1 96.19 96 GLY A C 1
ATOM 719 O O . GLY A 1 96 ? -5.734 -11.688 -10.531 1 96.19 96 GLY A O 1
ATOM 720 N N . VAL A 1 97 ? -7.195 -12.039 -8.789 1 98.44 97 VAL A N 1
ATOM 721 C CA . VAL A 1 97 ? -7.297 -10.625 -8.422 1 98.44 97 VAL A CA 1
ATOM 722 C C . VAL A 1 97 ? -6.75 -10.422 -7.012 1 98.44 97 VAL A C 1
ATOM 724 O O . VAL A 1 97 ? -7.203 -9.531 -6.289 1 98.44 97 VAL A O 1
ATOM 727 N N . GLU A 1 98 ? -5.836 -11.281 -6.574 1 98.69 98 GLU A N 1
ATOM 728 C CA . GLU A 1 98 ? -5.262 -11.195 -5.234 1 98.69 98 GLU A CA 1
ATOM 729 C C . GLU A 1 98 ? -4.535 -9.867 -5.035 1 98.69 98 GLU A C 1
ATOM 731 O O . GLU A 1 98 ? -4.699 -9.211 -4.004 1 98.69 98 GLU A O 1
ATOM 736 N N . MET A 1 99 ? -3.795 -9.477 -6.055 1 98.88 99 MET A N 1
ATOM 737 C CA . MET A 1 99 ? -2.994 -8.266 -5.934 1 98.88 99 MET A CA 1
ATOM 738 C C . MET A 1 99 ? -3.881 -7.023 -5.934 1 98.88 99 MET A C 1
ATOM 740 O O . MET A 1 99 ? -3.576 -6.039 -5.258 1 98.88 99 MET A O 1
ATOM 744 N N . GLU A 1 100 ? -4.965 -7.102 -6.684 1 98.88 100 GLU A N 1
ATOM 745 C CA . GLU A 1 100 ? -5.941 -6.012 -6.645 1 98.88 100 GLU A CA 1
ATOM 746 C C . GLU A 1 100 ? -6.512 -5.836 -5.242 1 98.88 100 GLU A C 1
ATOM 748 O O . GLU A 1 100 ? -6.645 -4.707 -4.758 1 98.88 100 GLU A O 1
ATOM 753 N N . ALA A 1 101 ? -6.832 -6.953 -4.602 1 98.94 101 ALA A N 1
ATOM 754 C CA . ALA A 1 101 ? -7.379 -6.895 -3.25 1 98.94 101 ALA A CA 1
ATOM 755 C C . ALA A 1 101 ? -6.355 -6.324 -2.27 1 98.94 101 ALA A C 1
ATOM 757 O O . ALA A 1 101 ? -6.68 -5.445 -1.467 1 98.94 101 ALA A O 1
ATOM 758 N N . LEU A 1 102 ? -5.16 -6.785 -2.35 1 98.94 102 LEU A N 1
ATOM 759 C CA . LEU A 1 102 ? -4.098 -6.348 -1.454 1 98.94 102 LEU A CA 1
ATOM 760 C C . LEU A 1 102 ? -3.768 -4.875 -1.676 1 98.94 102 LEU A C 1
ATOM 762 O O . LEU A 1 102 ? -3.617 -4.117 -0.715 1 98.94 102 LEU A O 1
ATOM 766 N N . THR A 1 103 ? -3.664 -4.461 -2.916 1 98.94 103 THR A N 1
ATOM 767 C CA . THR A 1 103 ? -3.369 -3.074 -3.26 1 98.94 103 THR A CA 1
ATOM 768 C C . THR A 1 103 ? -4.473 -2.146 -2.76 1 98.94 103 THR A C 1
ATOM 770 O O . THR A 1 103 ? -4.191 -1.084 -2.199 1 98.94 103 THR A O 1
ATOM 773 N N . ALA A 1 104 ? -5.695 -2.574 -2.957 1 98.94 104 ALA A N 1
ATOM 774 C CA . ALA A 1 104 ? -6.844 -1.796 -2.5 1 98.94 104 ALA A CA 1
ATOM 775 C C . ALA A 1 104 ? -6.82 -1.623 -0.983 1 98.94 104 ALA A C 1
ATOM 777 O O . ALA A 1 104 ? -7.098 -0.535 -0.472 1 98.94 104 ALA A O 1
ATOM 778 N N . ALA A 1 105 ? -6.523 -2.688 -0.295 1 98.94 105 ALA A N 1
ATOM 779 C CA . ALA A 1 105 ? -6.465 -2.627 1.163 1 98.94 105 ALA A CA 1
ATOM 780 C C . ALA A 1 105 ? -5.406 -1.631 1.626 1 98.94 105 ALA A C 1
ATOM 782 O O . ALA A 1 105 ? -5.652 -0.829 2.529 1 98.94 105 ALA A O 1
ATOM 783 N N . CYS A 1 106 ? -4.254 -1.643 1.015 1 98.94 106 CYS A N 1
ATOM 784 C CA . CYS A 1 106 ? -3.184 -0.708 1.348 1 98.94 106 CYS A CA 1
ATOM 785 C C . CYS A 1 106 ? -3.609 0.729 1.072 1 98.94 106 CYS A C 1
ATOM 787 O O . CYS A 1 106 ? -3.42 1.608 1.914 1 98.94 106 CYS A O 1
ATOM 789 N N . ALA A 1 107 ? -4.176 0.917 -0.082 1 98.94 107 ALA A N 1
ATOM 790 C CA . ALA A 1 107 ? -4.555 2.27 -0.482 1 98.94 107 ALA A CA 1
ATOM 791 C C . ALA A 1 107 ? -5.617 2.84 0.455 1 98.94 107 ALA A C 1
ATOM 793 O O . ALA A 1 107 ? -5.555 4.012 0.831 1 98.94 107 ALA A O 1
ATOM 794 N N . ALA A 1 108 ? -6.621 2.018 0.783 1 98.94 108 ALA A N 1
ATOM 795 C CA . ALA A 1 108 ? -7.652 2.457 1.72 1 98.94 108 ALA A CA 1
ATOM 796 C C . ALA A 1 108 ? -7.039 2.877 3.053 1 98.94 108 ALA A C 1
ATOM 798 O O . ALA A 1 108 ? -7.348 3.951 3.574 1 98.94 108 ALA A O 1
ATOM 799 N N . ALA A 1 109 ? -6.156 2.07 3.553 1 98.94 109 ALA A N 1
ATOM 800 C CA . ALA A 1 109 ? -5.512 2.344 4.832 1 98.94 109 ALA A CA 1
ATOM 801 C C . ALA A 1 109 ? -4.629 3.584 4.75 1 98.94 109 ALA A C 1
ATOM 803 O O . ALA A 1 109 ? -4.656 4.438 5.641 1 98.94 109 ALA A O 1
ATOM 804 N N . LEU A 1 110 ? -3.871 3.752 3.68 1 98.94 110 LEU A N 1
ATOM 805 C CA . LEU A 1 110 ? -2.963 4.883 3.518 1 98.94 110 LEU A CA 1
ATOM 806 C C . LEU A 1 110 ? -3.74 6.18 3.324 1 98.94 110 LEU A C 1
ATOM 808 O O . LEU A 1 110 ? -3.266 7.254 3.699 1 98.94 110 LEU A O 1
ATOM 812 N N . THR A 1 111 ? -4.91 6.039 2.76 1 98.88 111 THR A N 1
ATOM 813 C CA . THR A 1 111 ? -5.758 7.219 2.635 1 98.88 111 THR A CA 1
ATOM 814 C C . THR A 1 111 ? -6.176 7.73 4.008 1 98.88 111 THR A C 1
ATOM 816 O O . THR A 1 111 ? -6.16 8.938 4.262 1 98.88 111 THR A O 1
ATOM 819 N N . VAL A 1 112 ? -6.523 6.805 4.883 1 98.81 112 VAL A N 1
ATOM 820 C CA . VAL A 1 112 ? -6.805 7.199 6.258 1 98.81 112 VAL A CA 1
ATOM 821 C C . VAL A 1 112 ? -5.559 7.82 6.887 1 98.81 112 VAL A C 1
ATOM 823 O O . VAL A 1 112 ? -5.641 8.844 7.566 1 98.81 112 VAL A O 1
ATOM 826 N N . TYR A 1 113 ? -4.414 7.234 6.68 1 98.88 113 TYR A N 1
ATOM 827 C CA . TYR A 1 113 ? -3.145 7.754 7.172 1 98.88 113 TYR A CA 1
ATOM 828 C C . TYR A 1 113 ? -2.941 9.203 6.746 1 98.88 113 TYR A C 1
ATOM 830 O O . TYR A 1 113 ? -2.686 10.07 7.582 1 98.88 113 TYR A O 1
ATOM 838 N N . ASP A 1 114 ? -3.09 9.461 5.508 1 98.44 114 ASP A N 1
ATOM 839 C CA . ASP A 1 114 ? -2.891 10.797 4.953 1 98.44 114 ASP A CA 1
ATOM 840 C C . ASP A 1 114 ? -3.807 11.82 5.629 1 98.44 114 ASP A C 1
ATOM 842 O O . ASP A 1 114 ? -3.381 12.93 5.945 1 98.44 114 ASP A O 1
ATOM 846 N N . MET A 1 115 ? -5.02 11.422 5.816 1 97.94 115 MET A N 1
ATOM 847 C CA . MET A 1 115 ? -6.035 12.352 6.289 1 97.94 115 MET A CA 1
ATOM 848 C C . MET A 1 115 ? -5.887 12.602 7.785 1 97.94 115 MET A C 1
ATOM 850 O O . MET A 1 115 ? -6.43 13.578 8.312 1 97.94 115 MET A O 1
ATOM 854 N N . CYS A 1 116 ? -5.152 11.703 8.453 1 97.62 116 CYS A N 1
ATOM 855 C CA . CYS A 1 116 ? -5.098 11.812 9.906 1 97.62 116 CYS A CA 1
ATOM 856 C C . CYS A 1 116 ? -3.668 12.055 10.375 1 97.62 116 CYS A C 1
ATOM 858 O O . CYS A 1 116 ? -3.426 12.219 11.578 1 97.62 116 CYS A O 1
ATOM 860 N N . LYS A 1 117 ? -2.688 12.172 9.492 1 96.5 117 LYS A N 1
ATOM 861 C CA . LYS A 1 117 ? -1.282 12.227 9.883 1 96.5 117 LYS A CA 1
ATOM 862 C C . LYS A 1 117 ? -0.963 13.523 10.609 1 96.5 117 LYS A C 1
ATOM 864 O O . LYS A 1 117 ? 0.021 13.609 11.352 1 96.5 117 LYS A O 1
ATOM 869 N N . SER A 1 118 ? -1.727 14.555 10.484 1 93.69 118 SER A N 1
ATOM 870 C CA . SER A 1 118 ? -1.498 15.805 11.203 1 93.69 118 SER A CA 1
ATOM 871 C C . SER A 1 118 ? -1.735 15.641 12.703 1 93.69 118 SER A C 1
ATOM 873 O O . SER A 1 118 ? -1.114 16.328 13.516 1 93.69 118 SER A O 1
ATOM 875 N N . VAL A 1 119 ? -2.572 14.703 13.086 1 94.81 119 VAL A N 1
ATOM 876 C CA . VAL A 1 119 ? -2.887 14.547 14.5 1 94.81 119 VAL A CA 1
ATOM 877 C C . VAL A 1 119 ? -2.252 13.258 15.031 1 94.81 119 VAL A C 1
ATOM 879 O O . VAL A 1 119 ? -2.154 13.062 16.25 1 94.81 119 VAL A O 1
ATOM 882 N N . ASP A 1 120 ? -1.866 12.406 14.148 1 96.56 120 ASP A N 1
ATOM 883 C CA . ASP A 1 120 ? -1.313 11.109 14.523 1 96.56 120 ASP A CA 1
ATOM 884 C C . ASP A 1 120 ? -0.312 10.617 13.484 1 96.56 120 ASP A C 1
ATOM 886 O O . ASP A 1 120 ? -0.649 9.789 12.633 1 96.56 120 ASP A O 1
ATOM 890 N N . ARG A 1 121 ? 0.919 11 13.547 1 96.5 121 ARG A N 1
ATOM 891 C CA . ARG A 1 121 ? 1.956 10.656 12.578 1 96.5 121 ARG A CA 1
ATOM 892 C C . ARG A 1 121 ? 2.441 9.219 12.789 1 96.5 121 ARG A C 1
ATOM 894 O O . ARG A 1 121 ? 2.996 8.609 11.875 1 96.5 121 ARG A O 1
ATOM 901 N N . GLY A 1 122 ? 2.174 8.719 13.969 1 97.81 122 GLY A N 1
ATOM 902 C CA . GLY A 1 122 ? 2.77 7.461 14.383 1 97.81 122 GLY A CA 1
ATOM 903 C C . GLY A 1 122 ? 1.908 6.258 14.047 1 97.81 122 GLY A C 1
ATOM 904 O O . GLY A 1 122 ? 2.104 5.176 14.602 1 97.81 122 GLY A O 1
ATOM 905 N N . MET A 1 123 ? 0.918 6.387 13.18 1 98.75 123 MET A N 1
ATOM 906 C CA . MET A 1 123 ? 0.092 5.254 12.773 1 98.75 123 MET A CA 1
ATOM 907 C C . MET A 1 123 ? 0.942 4.168 12.117 1 98.75 123 MET A C 1
ATOM 909 O O . MET A 1 123 ? 2.014 4.449 11.578 1 98.75 123 MET A O 1
ATOM 913 N N . VAL A 1 124 ? 0.443 2.945 12.203 1 98.88 124 VAL A N 1
ATOM 914 C CA . VAL A 1 124 ? 1.171 1.811 11.648 1 98.88 124 VAL A CA 1
ATOM 915 C C . VAL A 1 124 ? 0.211 0.91 10.875 1 98.88 124 VAL A C 1
ATOM 917 O O . VAL A 1 124 ? -0.784 0.434 11.422 1 98.88 124 VAL A O 1
ATOM 920 N N . LEU A 1 125 ? 0.466 0.744 9.578 1 98.88 125 LEU A N 1
ATOM 921 C CA . LEU A 1 125 ? -0.263 -0.225 8.766 1 98.88 125 LEU A CA 1
ATOM 922 C C . LEU A 1 125 ? 0.304 -1.628 8.953 1 98.88 125 LEU A C 1
ATOM 924 O O . LEU A 1 125 ? 1.509 -1.842 8.797 1 98.88 125 LEU A O 1
ATOM 928 N N . GLU A 1 126 ? -0.558 -2.57 9.32 1 98.56 126 GLU A N 1
ATOM 929 C CA . GLU A 1 126 ? -0.089 -3.926 9.586 1 98.56 126 GLU A CA 1
ATOM 930 C C . GLU A 1 126 ? -1.126 -4.961 9.164 1 98.56 126 GLU A C 1
ATOM 932 O O . GLU A 1 126 ? -2.252 -4.609 8.805 1 98.56 126 GLU A O 1
ATOM 937 N N . ARG A 1 127 ? -0.714 -6.168 9.117 1 98.31 127 ARG A N 1
ATOM 938 C CA . ARG A 1 127 ? -1.559 -7.32 8.828 1 98.31 127 ARG A CA 1
ATOM 939 C C . ARG A 1 127 ? -2.242 -7.172 7.473 1 98.31 127 ARG A C 1
ATOM 941 O O . ARG A 1 127 ? -3.457 -7.348 7.359 1 98.31 127 ARG A O 1
ATOM 948 N N . VAL A 1 128 ? -1.549 -6.68 6.527 1 98.94 128 VAL A N 1
ATOM 949 C CA . VAL A 1 128 ? -2.027 -6.734 5.148 1 98.94 128 VAL A CA 1
ATOM 950 C C . VAL A 1 128 ? -1.813 -8.141 4.586 1 98.94 128 VAL A C 1
ATOM 952 O O . VAL A 1 128 ? -0.675 -8.586 4.441 1 98.94 128 VAL A O 1
ATOM 955 N N . GLN A 1 129 ? -2.869 -8.781 4.305 1 98.94 129 GLN A N 1
ATOM 956 C CA . GLN A 1 129 ? -2.744 -10.195 3.979 1 98.94 129 GLN A CA 1
ATOM 957 C C . GLN A 1 129 ? -3.938 -10.68 3.162 1 98.94 129 GLN A C 1
ATOM 959 O O . GLN A 1 129 ? -5.02 -10.094 3.229 1 98.94 129 GLN A O 1
ATOM 964 N N . LEU A 1 130 ? -3.691 -11.742 2.416 1 98.88 130 LEU A N 1
ATOM 965 C CA . LEU A 1 130 ? -4.758 -12.453 1.721 1 98.88 130 LEU A CA 1
ATOM 966 C C . LEU A 1 130 ? -5.496 -13.391 2.672 1 98.88 130 LEU A C 1
ATOM 968 O O . LEU A 1 130 ? -4.871 -14.133 3.426 1 98.88 130 LEU A O 1
ATOM 972 N N . ASP A 1 131 ? -6.805 -13.32 2.619 1 98.62 131 ASP A N 1
ATOM 973 C CA . ASP A 1 131 ? -7.605 -14.172 3.494 1 98.62 131 ASP A CA 1
ATOM 974 C C . ASP A 1 131 ? -8.25 -15.32 2.709 1 98.62 131 ASP A C 1
ATOM 976 O O . ASP A 1 131 ? -8.484 -16.391 3.254 1 98.62 131 ASP A O 1
ATOM 980 N N . HIS A 1 132 ? -8.57 -14.984 1.474 1 98.56 132 HIS A N 1
ATOM 981 C CA . HIS A 1 132 ? -9.328 -15.93 0.655 1 98.56 132 HIS A CA 1
ATOM 982 C C . HIS A 1 132 ? -9.109 -15.664 -0.831 1 98.56 132 HIS A C 1
ATOM 984 O O . HIS A 1 132 ? -9 -14.508 -1.253 1 98.56 132 HIS A O 1
ATOM 990 N N . LYS A 1 133 ? -8.984 -16.703 -1.556 1 98.19 133 LYS A N 1
ATOM 991 C CA . LYS A 1 133 ? -9.078 -16.594 -3.01 1 98.19 133 LYS A CA 1
ATOM 992 C C . LYS A 1 133 ? -9.766 -17.812 -3.607 1 98.19 133 LYS A C 1
ATOM 994 O O . LYS A 1 133 ? -9.625 -18.922 -3.092 1 98.19 133 LYS A O 1
ATOM 999 N N . ALA A 1 134 ? -10.453 -17.641 -4.633 1 97.94 134 ALA A N 1
ATOM 1000 C CA . ALA A 1 134 ? -11.117 -18.734 -5.332 1 97.94 134 ALA A CA 1
ATOM 1001 C C . ALA A 1 134 ? -11.172 -18.469 -6.832 1 97.94 134 ALA A C 1
ATOM 1003 O O . ALA A 1 134 ? -11.234 -17.328 -7.27 1 97.94 134 ALA A O 1
ATOM 1004 N N . GLY A 1 135 ? -11.164 -19.641 -7.57 1 95 135 GLY A N 1
ATOM 1005 C CA . GLY A 1 135 ? -11.25 -19.578 -9.023 1 95 135 GLY A CA 1
ATOM 1006 C C . GLY A 1 135 ? -9.977 -20.031 -9.711 1 95 135 GLY A C 1
ATOM 1007 O O . GLY A 1 135 ? -8.969 -20.297 -9.055 1 95 135 GLY A O 1
ATOM 1008 N N . GLY A 1 136 ? -10.047 -20.188 -10.992 1 91.12 136 GLY A N 1
ATOM 1009 C CA . GLY A 1 136 ? -8.906 -20.594 -11.789 1 91.12 136 GLY A CA 1
ATOM 1010 C C . GLY A 1 136 ? -8.477 -22.031 -11.508 1 91.12 136 GLY A C 1
ATOM 1011 O O . GLY A 1 136 ? -9.195 -22.781 -10.859 1 91.12 136 GLY A O 1
ATOM 1012 N N . ARG A 1 137 ? -7.305 -22.344 -12 1 88.31 137 ARG A N 1
ATOM 1013 C CA . ARG A 1 137 ? -6.773 -23.688 -11.898 1 88.31 137 ARG A CA 1
ATOM 1014 C C . ARG A 1 137 ? -6.359 -24.016 -10.461 1 88.31 137 ARG A C 1
ATOM 1016 O O . ARG A 1 137 ? -6.457 -25.156 -10.023 1 88.31 137 ARG A O 1
ATOM 1023 N N . SER A 1 138 ? -6.012 -22.969 -9.766 1 90.5 138 SER A N 1
ATOM 1024 C CA . SER A 1 138 ? -5.465 -23.172 -8.422 1 90.5 138 SER A CA 1
ATOM 1025 C C . SER A 1 138 ? -6.57 -23.359 -7.395 1 90.5 138 SER A C 1
ATOM 1027 O O . SER A 1 138 ? -6.305 -23.734 -6.25 1 90.5 138 SER A O 1
ATOM 1029 N N . GLY A 1 139 ? -7.84 -23.141 -7.797 1 93.62 139 GLY A N 1
ATOM 1030 C CA . GLY A 1 139 ? -8.961 -23.406 -6.906 1 93.62 139 GLY A CA 1
ATOM 1031 C C . GLY A 1 139 ? -9.055 -22.422 -5.758 1 93.62 139 GLY A C 1
ATOM 1032 O O . GLY A 1 139 ? -8.836 -21.219 -5.941 1 93.62 139 GLY A O 1
ATOM 1033 N N . THR A 1 140 ? -9.539 -23.016 -4.605 1 96.94 140 THR A N 1
ATOM 1034 C CA . THR A 1 140 ? -9.828 -22.172 -3.449 1 96.94 140 THR A CA 1
ATOM 1035 C C . THR A 1 140 ? -8.695 -22.25 -2.43 1 96.94 140 THR A C 1
ATOM 1037 O O . THR A 1 140 ? -8.133 -23.312 -2.197 1 96.94 140 THR A O 1
ATOM 1040 N N . TRP A 1 141 ? -8.344 -21.125 -1.908 1 97.12 141 TRP A N 1
ATOM 1041 C CA . TRP A 1 141 ? -7.383 -21 -0.813 1 97.12 141 TRP A CA 1
ATOM 1042 C C . TRP A 1 141 ? -7.953 -20.141 0.315 1 97.12 141 TRP A C 1
ATOM 1044 O O . TRP A 1 141 ? -8.516 -19.078 0.069 1 97.12 141 TRP A O 1
ATOM 1054 N N . ASP A 1 142 ? -7.805 -20.641 1.605 1 97.69 142 ASP A N 1
ATOM 1055 C CA . ASP A 1 142 ? -8.211 -19.891 2.793 1 97.69 142 ASP A CA 1
ATOM 1056 C C . ASP A 1 142 ? -7.066 -19.797 3.799 1 97.69 142 ASP A C 1
ATOM 1058 O O . ASP A 1 142 ? -6.43 -20.812 4.121 1 97.69 142 ASP A O 1
ATOM 1062 N N . ARG A 1 143 ? -6.633 -18.562 4.297 1 95.44 143 ARG A N 1
ATOM 1063 C CA . ARG A 1 143 ? -5.531 -18.344 5.227 1 95.44 143 ARG A CA 1
ATOM 1064 C C . ARG A 1 143 ? -5.715 -19.156 6.504 1 95.44 143 ARG A C 1
ATOM 1066 O O . ARG A 1 143 ? -4.746 -19.656 7.07 1 95.44 143 ARG A O 1
ATOM 1073 N N . GLY A 1 144 ? -6.715 -19.672 6.992 1 83.75 144 GLY A N 1
ATOM 1074 C CA . GLY A 1 144 ? -6.957 -20.484 8.172 1 83.75 144 GLY A CA 1
ATOM 1075 C C . GLY A 1 144 ? -6.914 -21.969 7.883 1 83.75 144 GLY A C 1
ATOM 1076 O O . GLY A 1 144 ? -6.746 -22.781 8.797 1 83.75 144 GLY A O 1
ATOM 1077 N N . GLN A 1 145 ? -7.324 -22.312 6.734 1 70.25 145 GLN A N 1
ATOM 1078 C CA . GLN A 1 145 ? -7.359 -23.719 6.379 1 70.25 145 GLN A CA 1
ATOM 1079 C C . GLN A 1 145 ? -6.055 -24.156 5.715 1 70.25 145 GLN A C 1
ATOM 1081 O O . GLN A 1 145 ? -5.781 -25.344 5.586 1 70.25 145 GLN A O 1
ATOM 1086 N N . GLY A 1 146 ? -5.344 -23.188 5.074 1 47.91 146 GLY A N 1
ATOM 1087 C CA . GLY A 1 146 ? -4.246 -23.469 4.16 1 47.91 146 GLY A CA 1
ATOM 1088 C C . GLY A 1 146 ? -2.918 -23.656 4.859 1 47.91 146 GLY A C 1
ATOM 1089 O O . GLY A 1 146 ? -2.047 -24.375 4.359 1 47.91 146 GLY A O 1
ATOM 1090 N N . ALA A 1 147 ? -2.35 -22.969 5.848 1 40.56 147 ALA A N 1
ATOM 1091 C CA . ALA A 1 147 ? -0.903 -23.172 5.863 1 40.56 147 ALA A CA 1
ATOM 1092 C C . ALA A 1 147 ? -0.554 -24.609 6.188 1 40.56 147 ALA A C 1
ATOM 1094 O O . ALA A 1 147 ? -1.271 -25.281 6.941 1 40.56 147 ALA A O 1
ATOM 1095 N N . MET B 1 1 ? -15.078 17.406 1.641 1 90.62 1 MET B N 1
ATOM 1096 C CA . MET B 1 1 ? -13.852 16.703 1.269 1 90.62 1 MET B CA 1
ATOM 1097 C C . MET B 1 1 ? -13.039 17.531 0.277 1 90.62 1 MET B C 1
ATOM 1099 O O . MET B 1 1 ? -13.555 17.938 -0.763 1 90.62 1 MET B O 1
ATOM 1103 N N . LYS B 1 2 ? -11.727 17.859 0.68 1 91.56 2 LYS B N 1
ATOM 1104 C CA . LYS B 1 2 ? -10.938 18.719 -0.2 1 91.56 2 LYS B CA 1
ATOM 1105 C C . LYS B 1 2 ? -9.445 18.406 -0.067 1 91.56 2 LYS B C 1
ATOM 1107 O O . LYS B 1 2 ? -8.992 17.938 0.977 1 91.56 2 LYS B O 1
ATOM 1112 N N . MET B 1 3 ? -8.75 18.703 -1.12 1 94.62 3 MET B N 1
ATOM 1113 C CA . MET B 1 3 ? -7.293 18.797 -1.093 1 94.62 3 MET B CA 1
ATOM 1114 C C . MET B 1 3 ? -6.836 20.109 -0.463 1 94.62 3 MET B C 1
ATOM 1116 O O . MET B 1 3 ? -7.34 21.172 -0.812 1 94.62 3 MET B O 1
ATOM 1120 N N . VAL B 1 4 ? -5.926 20.016 0.421 1 92.88 4 VAL B N 1
ATOM 1121 C CA . VAL B 1 4 ? -5.465 21.219 1.128 1 92.88 4 VAL B CA 1
ATOM 1122 C C . VAL B 1 4 ? -4.723 22.125 0.161 1 92.88 4 VAL B C 1
ATOM 1124 O O . VAL B 1 4 ? -3.863 21.672 -0.598 1 92.88 4 VAL B O 1
ATOM 1127 N N . ASP B 1 5 ? -5.102 23.438 0.185 1 95.06 5 ASP B N 1
ATOM 1128 C CA . ASP B 1 5 ? -4.414 24.422 -0.644 1 95.06 5 ASP B CA 1
ATOM 1129 C C . ASP B 1 5 ? -3.055 24.781 -0.048 1 95.06 5 ASP B C 1
ATOM 1131 O O . ASP B 1 5 ? -2.984 25.406 1.012 1 95.06 5 ASP B O 1
ATOM 1135 N N . VAL B 1 6 ? -1.993 24.422 -0.78 1 95.25 6 VAL B N 1
ATOM 1136 C CA . VAL B 1 6 ? -0.66 24.688 -0.249 1 95.25 6 VAL B CA 1
ATOM 1137 C C . VAL B 1 6 ? 0.018 25.766 -1.078 1 95.25 6 VAL B C 1
ATOM 1139 O O . VAL B 1 6 ? 1.212 26.031 -0.911 1 95.25 6 VAL B O 1
ATOM 1142 N N . GLY B 1 7 ? -0.671 26.422 -1.933 1 95.25 7 GLY B N 1
ATOM 1143 C CA . GLY B 1 7 ? -0.122 27.391 -2.871 1 95.25 7 GLY B CA 1
ATOM 1144 C C . GLY B 1 7 ? 0.591 28.531 -2.191 1 95.25 7 GLY B C 1
ATOM 1145 O O . GLY B 1 7 ? 1.521 29.125 -2.754 1 95.25 7 GLY B O 1
ATOM 1146 N N . GLY B 1 8 ? 0.22 28.906 -1.023 1 95.12 8 GLY B N 1
ATOM 1147 C CA . GLY B 1 8 ? 0.775 30.047 -0.305 1 95.12 8 GLY B CA 1
ATOM 1148 C C . GLY B 1 8 ? 2.033 29.703 0.472 1 95.12 8 GLY B C 1
ATOM 1149 O O . GLY B 1 8 ? 2.666 30.594 1.059 1 95.12 8 GLY B O 1
ATOM 1150 N N . LYS B 1 9 ? 2.424 28.531 0.461 1 94.69 9 LYS B N 1
ATOM 1151 C CA . LYS B 1 9 ? 3.598 28.094 1.216 1 94.69 9 LYS B CA 1
ATOM 1152 C C . LYS B 1 9 ? 4.871 28.25 0.386 1 94.69 9 LYS B C 1
ATOM 1154 O O . LYS B 1 9 ? 4.828 28.172 -0.843 1 94.69 9 LYS B O 1
ATOM 1159 N N . GLU B 1 10 ? 5.98 28.406 1.058 1 95 10 GLU B N 1
ATOM 1160 C CA . GLU B 1 10 ? 7.277 28.422 0.394 1 95 10 GLU B CA 1
ATOM 1161 C C . GLU B 1 10 ? 7.797 27 0.154 1 95 10 GLU B C 1
ATOM 1163 O O . GLU B 1 10 ? 7.523 26.094 0.942 1 95 10 GLU B O 1
ATOM 1168 N N . LYS B 1 11 ? 8.539 26.938 -0.91 1 97.06 11 LYS B N 1
ATOM 1169 C CA . LYS B 1 11 ? 9.203 25.656 -1.162 1 97.06 11 LYS B CA 1
ATOM 1170 C C . LYS B 1 11 ? 10.391 25.453 -0.228 1 97.06 11 LYS B C 1
ATOM 1172 O O . LYS B 1 11 ? 11.203 26.375 -0.046 1 97.06 11 LYS B O 1
ATOM 1177 N N . THR B 1 12 ? 10.477 24.344 0.376 1 97.25 12 THR B N 1
ATOM 1178 C CA . THR B 1 12 ? 11.594 24 1.25 1 97.25 12 THR B CA 1
ATOM 1179 C C . THR B 1 12 ? 12.047 22.562 0.996 1 97.25 12 THR B C 1
ATOM 1181 O O . THR B 1 12 ? 11.32 21.766 0.403 1 97.25 12 THR B O 1
ATOM 1184 N N . GLU B 1 13 ? 13.305 22.328 1.372 1 98.06 13 GLU B N 1
ATOM 1185 C CA . GLU B 1 13 ? 13.781 20.938 1.332 1 98.06 13 GLU B CA 1
ATOM 1186 C C . GLU B 1 13 ? 13.039 20.078 2.34 1 98.06 13 GLU B C 1
ATOM 1188 O O . GLU B 1 13 ? 12.891 20.453 3.504 1 98.06 13 GLU B O 1
ATOM 1193 N N . ARG B 1 14 ? 12.617 18.969 1.821 1 98.25 14 ARG B N 1
ATOM 1194 C CA . ARG B 1 14 ? 11.883 18.047 2.678 1 98.25 14 ARG B CA 1
ATOM 1195 C C . ARG B 1 14 ? 12.328 16.594 2.441 1 98.25 14 ARG B C 1
ATOM 1197 O O . ARG B 1 14 ? 12.656 16.219 1.315 1 98.25 14 ARG B O 1
ATOM 1204 N N . VAL B 1 15 ? 12.305 15.789 3.529 1 98.81 15 VAL B N 1
ATOM 1205 C CA . VAL B 1 15 ? 12.656 14.375 3.447 1 98.81 15 VAL B CA 1
ATOM 1206 C C . VAL B 1 15 ? 11.688 13.555 4.301 1 98.81 15 VAL B C 1
ATOM 1208 O O . VAL B 1 15 ? 11.188 14.031 5.32 1 98.81 15 VAL B O 1
ATOM 1211 N N . ALA B 1 16 ? 11.422 12.383 3.859 1 98.88 16 ALA B N 1
ATOM 1212 C CA . ALA B 1 16 ? 10.68 11.398 4.648 1 98.88 16 ALA B CA 1
ATOM 1213 C C . ALA B 1 16 ? 11.273 10.008 4.5 1 98.88 16 ALA B C 1
ATOM 1215 O O . ALA B 1 16 ? 11.742 9.633 3.422 1 98.88 16 ALA B O 1
ATOM 1216 N N . VAL B 1 17 ? 11.297 9.273 5.594 1 98.94 17 VAL B N 1
ATOM 1217 C CA . VAL B 1 17 ? 11.758 7.887 5.621 1 98.94 17 VAL B CA 1
ATOM 1218 C C . VAL B 1 17 ? 10.648 6.984 6.152 1 98.94 17 VAL B C 1
ATOM 1220 O O . VAL B 1 17 ? 10.07 7.25 7.211 1 98.94 17 VAL B O 1
ATOM 1223 N N . ALA B 1 18 ? 10.352 5.98 5.434 1 98.94 18 ALA B N 1
ATOM 1224 C CA . ALA B 1 18 ? 9.367 4.98 5.848 1 98.94 18 ALA B CA 1
ATOM 1225 C C . ALA B 1 18 ? 9.945 3.57 5.758 1 98.94 18 ALA B C 1
ATOM 1227 O O . ALA B 1 18 ? 10.867 3.322 4.98 1 98.94 18 ALA B O 1
ATOM 1228 N N . THR B 1 19 ? 9.383 2.684 6.566 1 98.81 19 THR B N 1
ATOM 1229 C CA . THR B 1 19 ? 9.789 1.282 6.527 1 98.81 19 THR B CA 1
ATOM 1230 C C . THR B 1 19 ? 8.57 0.371 6.41 1 98.81 19 THR B C 1
ATOM 1232 O O . THR B 1 19 ? 7.457 0.761 6.777 1 98.81 19 THR B O 1
ATOM 1235 N N . ALA B 1 20 ? 8.789 -0.758 5.859 1 98.88 20 ALA B N 1
ATOM 1236 C CA . ALA B 1 20 ? 7.832 -1.86 5.785 1 98.88 20 ALA B CA 1
ATOM 1237 C C . ALA B 1 20 ? 8.531 -3.205 5.957 1 98.88 20 ALA B C 1
ATOM 1239 O O . ALA B 1 20 ? 9.742 -3.312 5.746 1 98.88 20 ALA B O 1
ATOM 1240 N N . ARG B 1 21 ? 7.75 -4.137 6.43 1 98.75 21 ARG B N 1
ATOM 1241 C CA . ARG B 1 21 ? 8.25 -5.504 6.535 1 98.75 21 ARG B CA 1
ATOM 1242 C C . ARG B 1 21 ? 7.289 -6.488 5.883 1 98.75 21 ARG B C 1
ATOM 1244 O O . ARG B 1 21 ? 6.078 -6.414 6.094 1 98.75 21 ARG B O 1
ATOM 1251 N N . LEU B 1 22 ? 7.828 -7.34 5.07 1 98.94 22 LEU B N 1
ATOM 1252 C CA . LEU B 1 22 ? 7.062 -8.445 4.5 1 98.94 22 LEU B CA 1
ATOM 1253 C C . LEU B 1 22 ? 7.508 -9.781 5.09 1 98.94 22 LEU B C 1
ATOM 1255 O O . LEU B 1 22 ? 8.609 -10.25 4.801 1 98.94 22 LEU B O 1
ATOM 1259 N N . ARG B 1 23 ? 6.641 -10.352 5.922 1 98.81 23 ARG B N 1
ATOM 1260 C CA . ARG B 1 23 ? 6.906 -11.672 6.492 1 98.81 23 ARG B CA 1
ATOM 1261 C C . ARG B 1 23 ? 6.613 -12.773 5.488 1 98.81 23 ARG B C 1
ATOM 1263 O O . ARG B 1 23 ? 5.613 -12.719 4.766 1 98.81 23 ARG B O 1
ATOM 1270 N N . MET B 1 24 ? 7.465 -13.766 5.48 1 98.69 24 MET B N 1
ATOM 1271 C CA . MET B 1 24 ? 7.328 -14.875 4.539 1 98.69 24 MET B CA 1
ATOM 1272 C C . MET B 1 24 ? 7.973 -16.141 5.09 1 98.69 24 MET B C 1
ATOM 1274 O O . MET B 1 24 ? 8.609 -16.109 6.148 1 98.69 24 MET B O 1
ATOM 1278 N N . LEU B 1 25 ? 7.73 -17.266 4.43 1 97.81 25 LEU B N 1
ATOM 1279 C CA . LEU B 1 25 ? 8.383 -18.516 4.785 1 97.81 25 LEU B CA 1
ATOM 1280 C C . LEU B 1 25 ? 9.891 -18.438 4.531 1 97.81 25 LEU B C 1
ATOM 1282 O O . LEU B 1 25 ? 10.32 -17.828 3.547 1 97.81 25 LEU B O 1
ATOM 1286 N N . PRO B 1 26 ? 10.656 -19.125 5.414 1 97.44 26 PRO B N 1
ATOM 1287 C CA . PRO B 1 26 ? 12.102 -19.141 5.195 1 97.44 26 PRO B CA 1
ATOM 1288 C C . PRO B 1 26 ? 12.484 -19.656 3.807 1 97.44 26 PRO B C 1
ATOM 1290 O O . PRO B 1 26 ? 13.414 -19.125 3.186 1 97.44 26 PRO B O 1
ATOM 1293 N N . ALA B 1 27 ? 11.781 -20.609 3.311 1 97.19 27 ALA B N 1
ATOM 1294 C CA . ALA B 1 27 ? 12.062 -21.172 1.992 1 97.19 27 ALA B CA 1
ATOM 1295 C C . ALA B 1 27 ? 11.836 -20.141 0.896 1 97.19 27 ALA B C 1
ATOM 1297 O O . ALA B 1 27 ? 12.547 -20.125 -0.114 1 97.19 27 ALA B O 1
ATOM 1298 N N . THR B 1 28 ? 10.82 -19.297 1.08 1 98 28 THR B N 1
ATOM 1299 C CA . THR B 1 28 ? 10.547 -18.234 0.123 1 98 28 THR B CA 1
ATOM 1300 C C . THR B 1 28 ? 11.695 -17.234 0.087 1 98 28 THR B C 1
ATOM 1302 O O . THR B 1 28 ? 12.164 -16.859 -0.99 1 98 28 THR B O 1
ATOM 1305 N N . LEU B 1 29 ? 12.156 -16.828 1.258 1 98.12 29 LEU B N 1
ATOM 1306 C CA . LEU B 1 29 ? 13.266 -15.883 1.354 1 98.12 29 LEU B CA 1
ATOM 1307 C C . LEU B 1 29 ? 14.516 -16.438 0.691 1 98.12 29 LEU B C 1
ATOM 1309 O O . LEU B 1 29 ? 15.211 -15.734 -0.043 1 98.12 29 LEU B O 1
ATOM 1313 N N . GLU B 1 30 ? 14.789 -17.656 0.956 1 97.25 30 GLU B N 1
ATOM 1314 C CA . GLU B 1 30 ? 15.953 -18.312 0.369 1 97.25 30 GLU B CA 1
ATOM 1315 C C . GLU B 1 30 ? 15.883 -18.297 -1.155 1 97.25 30 GLU B C 1
ATOM 1317 O O . GLU B 1 30 ? 16.891 -18.062 -1.828 1 97.25 30 GLU B O 1
ATOM 1322 N N . ARG B 1 31 ? 14.75 -18.594 -1.688 1 97.06 31 ARG B N 1
ATOM 1323 C CA . ARG B 1 31 ? 14.547 -18.594 -3.133 1 97.06 31 ARG B CA 1
ATOM 1324 C C . ARG B 1 31 ? 14.844 -17.219 -3.727 1 97.06 31 ARG B C 1
ATOM 1326 O O . ARG B 1 31 ? 15.43 -17.109 -4.805 1 97.06 31 ARG B O 1
ATOM 1333 N N . ILE B 1 32 ? 14.406 -16.156 -3.043 1 97.69 32 ILE B N 1
ATOM 1334 C CA . ILE B 1 32 ? 14.633 -14.781 -3.492 1 97.69 32 ILE B CA 1
ATOM 1335 C C . ILE B 1 32 ? 16.125 -14.484 -3.51 1 97.69 32 ILE B C 1
ATOM 1337 O O . ILE B 1 32 ? 16.656 -13.992 -4.508 1 97.69 32 ILE B O 1
ATOM 1341 N N . LEU B 1 33 ? 16.828 -14.852 -2.424 1 96.69 33 LEU B N 1
ATOM 1342 C CA . LEU B 1 33 ? 18.234 -14.508 -2.244 1 96.69 33 LEU B CA 1
ATOM 1343 C C . LEU B 1 33 ? 19.109 -15.297 -3.211 1 96.69 33 LEU B C 1
ATOM 1345 O O . LEU B 1 33 ? 20.172 -14.82 -3.615 1 96.69 33 LEU B O 1
ATOM 1349 N N . GLN B 1 34 ? 18.641 -16.391 -3.643 1 96.06 34 GLN B N 1
ATOM 1350 C CA . GLN B 1 34 ? 19.391 -17.234 -4.57 1 96.06 34 GLN B CA 1
ATOM 1351 C C . GLN B 1 34 ? 19.047 -16.891 -6.02 1 96.06 34 GLN B C 1
ATOM 1353 O O . GLN B 1 34 ? 19.656 -17.438 -6.945 1 96.06 34 GLN B O 1
ATOM 1358 N N . GLY B 1 35 ? 18.141 -16 -6.199 1 93 35 GLY B N 1
ATOM 1359 C CA . GLY B 1 35 ? 17.766 -15.617 -7.547 1 93 35 GLY B CA 1
ATOM 1360 C C . GLY B 1 35 ? 17 -16.703 -8.281 1 93 35 GLY B C 1
ATOM 1361 O O . GLY B 1 35 ? 17.141 -16.844 -9.5 1 93 35 GLY B O 1
ATOM 1362 N N . LYS B 1 36 ? 16.172 -17.438 -7.574 1 90.06 36 LYS B N 1
ATOM 1363 C CA . LYS B 1 36 ? 15.523 -18.609 -8.148 1 90.06 36 LYS B CA 1
ATOM 1364 C C . LYS B 1 36 ? 14.023 -18.375 -8.328 1 90.06 36 LYS B C 1
ATOM 1366 O O . LYS B 1 36 ? 13.266 -19.328 -8.547 1 90.06 36 LYS B O 1
ATOM 1371 N N . VAL B 1 37 ? 13.609 -17.219 -8.258 1 92.12 37 VAL B N 1
ATOM 1372 C CA . VAL B 1 37 ? 12.203 -16.891 -8.484 1 92.12 37 VAL B CA 1
ATOM 1373 C C . VAL B 1 37 ? 11.93 -16.812 -9.984 1 92.12 37 VAL B C 1
ATOM 1375 O O . VAL B 1 37 ? 12.664 -16.141 -10.711 1 92.12 37 VAL B O 1
ATOM 1378 N N . GLU B 1 38 ? 10.922 -17.484 -10.398 1 86 38 GLU B N 1
ATOM 1379 C CA . GLU B 1 38 ? 10.609 -17.688 -11.805 1 86 38 GLU B CA 1
ATOM 1380 C C . GLU B 1 38 ? 10.391 -16.359 -12.523 1 86 38 GLU B C 1
ATOM 1382 O O . GLU B 1 38 ? 10.797 -16.203 -13.672 1 86 38 GLU B O 1
ATOM 1387 N N . LYS B 1 39 ? 9.781 -15.414 -11.891 1 89.44 39 LYS B N 1
ATOM 1388 C CA . LYS B 1 39 ? 9.391 -14.164 -12.539 1 89.44 39 LYS B CA 1
ATOM 1389 C C . LYS B 1 39 ? 10.594 -13.242 -12.742 1 89.44 39 LYS B C 1
ATOM 1391 O O . LYS B 1 39 ? 10.508 -12.25 -13.469 1 89.44 39 LYS B O 1
ATOM 1396 N N . GLY B 1 40 ? 11.719 -13.508 -12.039 1 92.44 40 GLY B N 1
ATOM 1397 C CA . GLY B 1 40 ? 12.914 -12.703 -12.273 1 92.44 40 GLY B CA 1
ATOM 1398 C C . GLY B 1 40 ? 13.547 -12.188 -11 1 92.44 40 GLY B C 1
ATOM 1399 O O . GLY B 1 40 ? 13.43 -12.812 -9.945 1 92.44 40 GLY B O 1
ATOM 1400 N N . ASP B 1 41 ? 14.336 -11.102 -11.211 1 95.69 41 ASP B N 1
ATOM 1401 C CA . ASP B 1 41 ? 15.047 -10.484 -10.094 1 95.69 41 ASP B CA 1
ATOM 1402 C C . ASP B 1 41 ? 14.078 -9.742 -9.172 1 95.69 41 ASP B C 1
ATOM 1404 O O . ASP B 1 41 ? 13.766 -8.57 -9.414 1 95.69 41 ASP B O 1
ATOM 1408 N N . VAL B 1 42 ? 13.758 -10.414 -8.086 1 97.75 42 VAL B N 1
ATOM 1409 C CA . VAL B 1 42 ? 12.719 -9.945 -7.172 1 97.75 42 VAL B CA 1
ATOM 1410 C C . VAL B 1 42 ? 13.164 -8.641 -6.52 1 97.75 42 VAL B C 1
ATOM 1412 O O . VAL B 1 42 ? 12.391 -7.68 -6.445 1 97.75 42 VAL B O 1
ATOM 1415 N N . LEU B 1 43 ? 14.367 -8.57 -6.082 1 98.06 43 LEU B N 1
ATOM 1416 C CA . LEU B 1 43 ? 14.883 -7.406 -5.363 1 98.06 43 LEU B CA 1
ATOM 1417 C C . LEU B 1 43 ? 14.945 -6.188 -6.277 1 98.06 43 LEU B C 1
ATOM 1419 O O . LEU B 1 43 ? 14.539 -5.09 -5.883 1 98.06 43 LEU B O 1
ATOM 1423 N N . ALA B 1 44 ? 15.438 -6.375 -7.48 1 97.75 44 ALA B N 1
ATOM 1424 C CA . ALA B 1 44 ? 15.5 -5.273 -8.438 1 97.75 44 ALA B CA 1
ATOM 1425 C C . ALA B 1 44 ? 14.102 -4.777 -8.805 1 97.75 44 ALA B C 1
ATOM 1427 O O . ALA B 1 44 ? 13.867 -3.57 -8.891 1 97.75 44 ALA B O 1
ATOM 1428 N N . ALA B 1 45 ? 13.203 -5.695 -9.008 1 98.12 45 ALA B N 1
ATOM 1429 C CA . ALA B 1 45 ? 11.828 -5.328 -9.336 1 98.12 45 ALA B CA 1
ATOM 1430 C C . ALA B 1 45 ? 11.188 -4.531 -8.195 1 98.12 45 ALA B C 1
ATOM 1432 O O . ALA B 1 45 ? 10.492 -3.543 -8.438 1 98.12 45 ALA B O 1
ATOM 1433 N N . ALA B 1 46 ? 11.414 -4.969 -7.012 1 98.62 46 ALA B N 1
ATOM 1434 C CA . ALA B 1 46 ? 10.852 -4.305 -5.836 1 98.62 46 ALA B CA 1
ATOM 1435 C C . ALA B 1 46 ? 11.391 -2.881 -5.703 1 98.62 46 ALA B C 1
ATOM 1437 O O . ALA B 1 46 ? 10.633 -1.95 -5.414 1 98.62 46 ALA B O 1
ATOM 1438 N N . ARG B 1 47 ? 12.688 -2.715 -5.871 1 98.69 47 ARG B N 1
ATOM 1439 C CA . ARG B 1 47 ? 13.297 -1.39 -5.805 1 98.69 47 ARG B CA 1
ATOM 1440 C C . ARG B 1 47 ? 12.688 -0.455 -6.844 1 98.69 47 ARG B C 1
ATOM 1442 O O . ARG B 1 47 ? 12.312 0.675 -6.523 1 98.69 47 ARG B O 1
ATOM 1449 N N . LEU B 1 48 ? 12.578 -0.947 -8.031 1 98.38 48 LEU B N 1
ATOM 1450 C CA . LEU B 1 48 ? 12.023 -0.13 -9.102 1 98.38 48 LEU B CA 1
ATOM 1451 C C . LEU B 1 48 ? 10.555 0.197 -8.844 1 98.38 48 LEU B C 1
ATOM 1453 O O . LEU B 1 48 ? 10.125 1.332 -9.047 1 98.38 48 LEU B O 1
ATOM 1457 N N . ALA B 1 49 ? 9.805 -0.809 -8.398 1 98.69 49 ALA B N 1
ATOM 1458 C CA . ALA B 1 49 ? 8.391 -0.601 -8.094 1 98.69 49 ALA B CA 1
ATOM 1459 C C . ALA B 1 49 ? 8.211 0.503 -7.059 1 98.69 49 ALA B C 1
ATOM 1461 O O . ALA B 1 49 ? 7.312 1.341 -7.184 1 98.69 49 ALA B O 1
ATOM 1462 N N . GLY B 1 50 ? 9.023 0.473 -6.027 1 98.88 50 GLY B N 1
ATOM 1463 C CA . GLY B 1 50 ? 8.969 1.524 -5.023 1 98.88 50 GLY B CA 1
ATOM 1464 C C . GLY B 1 50 ? 9.188 2.91 -5.602 1 98.88 50 GLY B C 1
ATOM 1465 O O . GLY B 1 50 ? 8.438 3.842 -5.289 1 98.88 50 GLY B O 1
ATOM 1466 N N . VAL B 1 51 ? 10.164 3.033 -6.438 1 98.81 51 VAL B N 1
ATOM 1467 C CA . VAL B 1 51 ? 10.469 4.312 -7.066 1 98.81 51 VAL B CA 1
ATOM 1468 C C . VAL B 1 51 ? 9.281 4.766 -7.914 1 98.81 51 VAL B C 1
ATOM 1470 O O . VAL B 1 51 ? 8.852 5.922 -7.828 1 98.81 51 VAL B O 1
ATOM 1473 N N . MET B 1 52 ? 8.75 3.896 -8.656 1 98.44 52 MET B N 1
ATOM 1474 C CA . MET B 1 52 ? 7.633 4.215 -9.539 1 98.44 52 MET B CA 1
ATOM 1475 C C . MET B 1 52 ? 6.406 4.629 -8.727 1 98.44 52 MET B C 1
ATOM 1477 O O . MET B 1 52 ? 5.734 5.605 -9.07 1 98.44 52 MET B O 1
ATOM 1481 N N . ALA B 1 53 ? 6.16 3.891 -7.684 1 98.69 53 ALA B N 1
ATOM 1482 C CA . ALA B 1 53 ? 4.984 4.16 -6.863 1 98.69 53 ALA B CA 1
ATOM 1483 C C . ALA B 1 53 ? 5.098 5.512 -6.164 1 98.69 53 ALA B C 1
ATOM 1485 O O . ALA B 1 53 ? 4.105 6.227 -6.012 1 98.69 53 ALA B O 1
ATOM 1486 N N . ALA B 1 54 ? 6.27 5.832 -5.719 1 98.75 54 ALA B N 1
ATOM 1487 C CA . ALA B 1 54 ? 6.469 7.141 -5.102 1 98.75 54 ALA B CA 1
ATOM 1488 C C . ALA B 1 54 ? 6.012 8.266 -6.031 1 98.75 54 ALA B C 1
ATOM 1490 O O . ALA B 1 54 ? 5.375 9.219 -5.59 1 98.75 54 ALA B O 1
ATOM 1491 N N . LYS B 1 55 ? 6.289 8.109 -7.27 1 97.94 55 LYS B N 1
ATOM 1492 C CA . LYS B 1 55 ? 5.984 9.125 -8.266 1 97.94 55 LYS B CA 1
ATOM 1493 C C . LYS B 1 55 ? 4.496 9.148 -8.602 1 97.94 55 LYS B C 1
ATOM 1495 O O . LYS B 1 55 ? 3.998 10.117 -9.18 1 97.94 55 LYS B O 1
ATOM 1500 N N . ARG B 1 56 ? 3.756 8.125 -8.211 1 97.31 56 ARG B N 1
ATOM 1501 C CA . ARG B 1 56 ? 2.354 7.988 -8.594 1 97.31 56 ARG B CA 1
ATOM 1502 C C . ARG B 1 56 ? 1.445 8.031 -7.371 1 97.31 56 ARG B C 1
ATOM 1504 O O . ARG B 1 56 ? 0.3 7.578 -7.426 1 97.31 56 ARG B O 1
ATOM 1511 N N . THR B 1 57 ? 1.979 8.555 -6.297 1 98.44 57 THR B N 1
ATOM 1512 C CA . THR B 1 57 ? 1.258 8.555 -5.031 1 98.44 57 THR B CA 1
ATOM 1513 C C . THR B 1 57 ? -0.08 9.273 -5.168 1 98.44 57 THR B C 1
ATOM 1515 O O . THR B 1 57 ? -1.114 8.766 -4.734 1 98.44 57 THR B O 1
ATOM 1518 N N . PRO B 1 58 ? -0.166 10.43 -5.895 1 97.81 58 PRO B N 1
ATOM 1519 C CA . P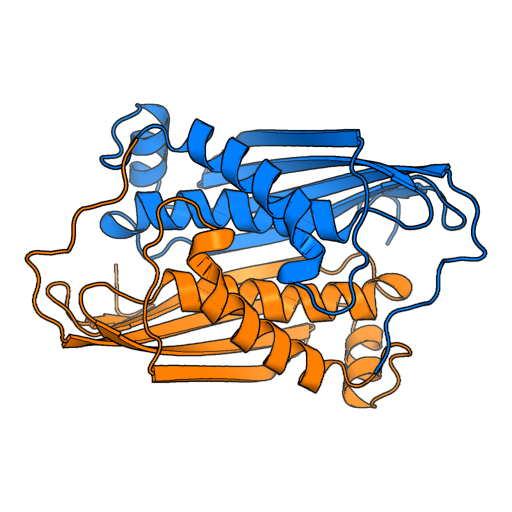RO B 1 58 ? -1.449 11.133 -5.988 1 97.81 58 PRO B CA 1
ATOM 1520 C C . PRO B 1 58 ? -2.484 10.359 -6.805 1 97.81 58 PRO B C 1
ATOM 1522 O O . PRO B 1 58 ? -3.684 10.633 -6.703 1 97.81 58 PRO B O 1
ATOM 1525 N N . ASP B 1 59 ? -2.061 9.398 -7.586 1 96.94 59 ASP B N 1
ATOM 1526 C CA . ASP B 1 59 ? -2.982 8.578 -8.367 1 96.94 59 ASP B CA 1
ATOM 1527 C C . ASP B 1 59 ? -3.641 7.512 -7.5 1 96.94 59 ASP B C 1
ATOM 1529 O O . ASP B 1 59 ? -4.703 6.992 -7.848 1 96.94 59 ASP B O 1
ATOM 1533 N N . VAL B 1 60 ? -3.002 7.191 -6.391 1 97.19 60 VAL B N 1
ATOM 1534 C CA . VAL B 1 60 ? -3.432 6.078 -5.551 1 97.19 60 VAL B CA 1
ATOM 1535 C C . VAL B 1 60 ? -4.117 6.617 -4.293 1 97.19 60 VAL B C 1
ATOM 1537 O O . VAL B 1 60 ? -5.086 6.027 -3.811 1 97.19 60 VAL B O 1
ATOM 1540 N N . ILE B 1 61 ? -3.6 7.727 -3.836 1 98.12 61 ILE B N 1
ATOM 1541 C CA . ILE B 1 61 ? -4.117 8.383 -2.639 1 98.12 61 ILE B CA 1
ATOM 1542 C C . ILE B 1 61 ? -4.793 9.695 -3.021 1 98.12 61 ILE B C 1
ATOM 1544 O O . ILE B 1 61 ? -4.117 10.688 -3.305 1 98.12 61 ILE B O 1
ATOM 1548 N N . PRO B 1 62 ? -6.031 9.828 -3.043 1 96 62 PRO B N 1
ATOM 1549 C CA . PRO B 1 62 ? -6.824 10.852 -3.736 1 96 62 PRO B CA 1
ATOM 1550 C C . PRO B 1 62 ? -6.484 12.266 -3.281 1 96 62 PRO B C 1
ATOM 1552 O O . PRO B 1 62 ? -6.578 13.211 -4.07 1 96 62 PRO B O 1
ATOM 1555 N N . LEU B 1 63 ? -6.176 12.609 -2.115 1 95.81 63 LEU B N 1
ATOM 1556 C CA . LEU B 1 63 ? -6.047 13.977 -1.632 1 95.81 63 LEU B CA 1
ATOM 1557 C C . LEU B 1 63 ? -4.578 14.391 -1.551 1 95.81 63 LEU B C 1
ATOM 1559 O O . LEU B 1 63 ? -4.262 15.492 -1.1 1 95.81 63 LEU B O 1
ATOM 1563 N N . CYS B 1 64 ? -3.744 13.57 -2.064 1 97.31 64 CYS B N 1
ATOM 1564 C CA . CYS B 1 64 ? -2.326 13.906 -2.107 1 97.31 64 CYS B CA 1
ATOM 1565 C C . CYS B 1 64 ? -2.031 14.867 -3.256 1 97.31 64 CYS B C 1
ATOM 1567 O O . CYS B 1 64 ? -2.65 14.781 -4.316 1 97.31 64 CYS B O 1
ATOM 1569 N N . HIS B 1 65 ? -1.171 15.766 -3.115 1 97.5 65 HIS B N 1
ATOM 1570 C CA . HIS B 1 65 ? -0.684 16.672 -4.152 1 97.5 65 HIS B CA 1
ATOM 1571 C C . HIS B 1 65 ? 0.315 15.969 -5.066 1 97.5 65 HIS B C 1
ATOM 1573 O O . HIS B 1 65 ? 1.076 15.109 -4.617 1 97.5 65 HIS B O 1
ATOM 1579 N N . PRO B 1 66 ? 0.34 16.328 -6.336 1 96.75 66 PRO B N 1
ATOM 1580 C CA . PRO B 1 66 ? 1.495 15.945 -7.152 1 96.75 66 PRO B CA 1
ATOM 1581 C C . PRO B 1 66 ? 2.768 16.688 -6.758 1 96.75 66 PRO B C 1
ATOM 1583 O O . PRO B 1 66 ? 2.773 17.922 -6.703 1 96.75 66 PRO B O 1
ATOM 1586 N N . ILE B 1 67 ? 3.762 16.016 -6.387 1 97.12 67 ILE B N 1
ATOM 1587 C CA . ILE B 1 67 ? 4.98 16.609 -5.867 1 97.12 67 ILE B CA 1
ATOM 1588 C C . ILE B 1 67 ? 6.152 16.297 -6.797 1 97.12 67 ILE B C 1
ATOM 1590 O O . ILE B 1 67 ? 6.289 15.172 -7.273 1 97.12 67 ILE B O 1
ATOM 1594 N N . ALA B 1 68 ? 6.973 17.297 -7.074 1 96.88 68 ALA B N 1
ATOM 1595 C CA . ALA B 1 68 ? 8.203 17.078 -7.832 1 96.88 68 ALA B CA 1
ATOM 1596 C C . ALA B 1 68 ? 9.289 16.453 -6.957 1 96.88 68 ALA B C 1
ATOM 1598 O O . ALA B 1 68 ? 10.086 17.172 -6.344 1 96.88 68 ALA B O 1
ATOM 1599 N N . LEU B 1 69 ? 9.406 15.195 -6.996 1 98.56 69 LEU B N 1
ATOM 1600 C CA . LEU B 1 69 ? 10.375 14.477 -6.168 1 98.56 69 LEU B CA 1
ATOM 1601 C C . LEU B 1 69 ? 11.797 14.695 -6.676 1 98.56 69 LEU B C 1
ATOM 1603 O O . LEU B 1 69 ? 12.039 14.672 -7.883 1 98.56 69 LEU B O 1
ATOM 1607 N N . SER B 1 70 ? 12.711 14.914 -5.754 1 98.56 70 SER B N 1
ATOM 1608 C CA . SER B 1 70 ? 14.109 15.102 -6.137 1 98.56 70 SER B CA 1
ATOM 1609 C C . SER B 1 70 ? 14.906 13.812 -5.957 1 98.56 70 SER B C 1
ATOM 1611 O O . SER B 1 70 ? 15.992 13.664 -6.523 1 98.56 70 SER B O 1
ATOM 1613 N N . GLY B 1 71 ? 14.422 12.93 -5.148 1 98.81 71 GLY B N 1
ATOM 1614 C CA . GLY B 1 71 ? 15.117 11.672 -4.934 1 98.81 71 GLY B CA 1
ATOM 1615 C C . GLY B 1 71 ? 14.258 10.625 -4.25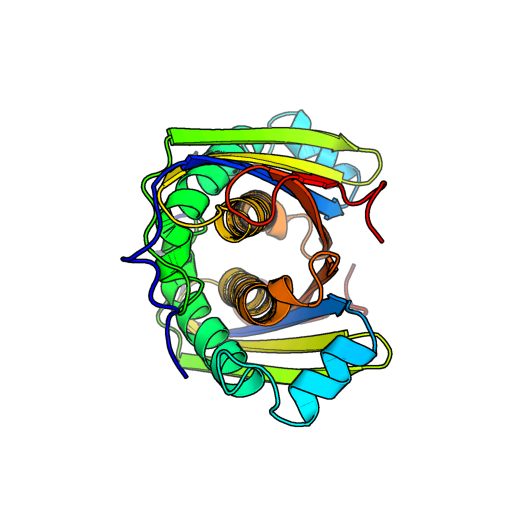 1 98.81 71 GLY B C 1
ATOM 1616 O O . GLY B 1 71 ? 13.477 10.938 -3.35 1 98.81 71 GLY B O 1
ATOM 1617 N N . VAL B 1 72 ? 14.406 9.391 -4.699 1 98.94 72 VAL B N 1
ATOM 1618 C CA . VAL B 1 72 ? 13.781 8.227 -4.078 1 98.94 72 VAL B CA 1
ATOM 1619 C C . VAL B 1 72 ? 14.797 7.09 -3.973 1 98.94 72 VAL B C 1
ATOM 1621 O O . VAL B 1 72 ? 15.438 6.727 -4.965 1 98.94 72 VAL B O 1
ATOM 1624 N N . GLU B 1 73 ? 14.945 6.629 -2.797 1 98.88 73 GLU B N 1
ATOM 1625 C CA . GLU B 1 73 ? 15.82 5.492 -2.545 1 98.88 73 GLU B CA 1
ATOM 1626 C C . GLU B 1 73 ? 15.07 4.363 -1.838 1 98.88 73 GLU B C 1
ATOM 1628 O O . GLU B 1 73 ? 14.359 4.605 -0.861 1 98.88 73 GLU B O 1
ATOM 1633 N N . VAL B 1 74 ? 15.211 3.184 -2.371 1 98.94 74 VAL B N 1
ATOM 1634 C CA . VAL B 1 74 ? 14.594 2 -1.787 1 98.94 74 VAL B CA 1
ATOM 1635 C C . VAL B 1 74 ? 15.664 0.969 -1.44 1 98.94 74 VAL B C 1
ATOM 1637 O O . VAL B 1 74 ? 16.391 0.5 -2.32 1 98.94 74 VAL B O 1
ATOM 1640 N N . GLU B 1 75 ? 15.719 0.681 -0.192 1 98.88 75 GLU B N 1
ATOM 1641 C CA . GLU B 1 75 ? 16.656 -0.318 0.298 1 98.88 75 GLU B CA 1
ATOM 1642 C C . GLU B 1 75 ? 15.938 -1.551 0.829 1 98.88 75 GLU B C 1
ATOM 1644 O O . GLU B 1 75 ? 14.953 -1.431 1.567 1 98.88 75 GLU B O 1
ATOM 1649 N N . LEU B 1 76 ? 16.422 -2.709 0.383 1 98.69 76 LEU B N 1
ATOM 1650 C CA . LEU B 1 76 ? 15.883 -3.971 0.871 1 98.69 76 LEU B CA 1
ATOM 1651 C C . LEU B 1 76 ? 16.922 -4.727 1.699 1 98.69 76 LEU B C 1
ATOM 1653 O O . LEU B 1 76 ? 18.062 -4.871 1.282 1 98.69 76 LEU B O 1
ATOM 1657 N N . THR B 1 77 ? 16.453 -5.168 2.842 1 98.62 77 THR B N 1
ATOM 1658 C CA . THR B 1 77 ? 17.344 -5.922 3.73 1 98.62 77 THR B CA 1
ATOM 1659 C C . THR B 1 77 ? 16.656 -7.211 4.188 1 98.62 77 THR B C 1
ATOM 1661 O O . THR B 1 77 ? 15.562 -7.18 4.738 1 98.62 77 THR B O 1
ATOM 1664 N N . PRO B 1 78 ? 17.359 -8.375 3.953 1 98.38 78 PRO B N 1
ATOM 1665 C CA . PRO B 1 78 ? 16.812 -9.609 4.531 1 98.38 78 PRO B CA 1
ATOM 1666 C C . PRO B 1 78 ? 16.812 -9.594 6.059 1 98.38 78 PRO B C 1
ATOM 1668 O O . PRO B 1 78 ? 17.766 -9.102 6.672 1 98.38 78 PRO B O 1
ATOM 1671 N N . VAL B 1 79 ? 15.773 -10.07 6.648 1 97.44 79 VAL B N 1
ATOM 1672 C CA . VAL B 1 79 ? 15.672 -10.281 8.086 1 97.44 79 VAL B CA 1
ATOM 1673 C C . VAL B 1 79 ? 15.234 -11.711 8.375 1 97.44 79 VAL B C 1
ATOM 1675 O O . VAL B 1 79 ? 15.055 -12.508 7.449 1 97.44 79 VAL B O 1
ATOM 1678 N N . GLU B 1 80 ? 15.172 -12.094 9.625 1 92.44 80 GLU B N 1
ATOM 1679 C CA . GLU B 1 80 ? 14.938 -13.484 10.023 1 92.44 80 GLU B CA 1
ATOM 1680 C C . GLU B 1 80 ? 13.68 -14.047 9.367 1 92.44 80 GLU B C 1
ATOM 1682 O O . GLU B 1 80 ? 13.688 -15.164 8.859 1 92.44 80 GLU B O 1
ATOM 1687 N N . ASP B 1 81 ? 12.641 -13.273 9.305 1 93.5 81 ASP B N 1
ATOM 1688 C CA . ASP B 1 81 ? 11.367 -13.828 8.852 1 93.5 81 ASP B CA 1
ATOM 1689 C C . ASP B 1 81 ? 10.875 -13.109 7.594 1 93.5 81 ASP B C 1
ATOM 1691 O O . ASP B 1 81 ? 9.672 -13.062 7.328 1 93.5 81 ASP B O 1
ATOM 1695 N N . GLY B 1 82 ? 11.773 -12.562 6.797 1 98.38 82 GLY B N 1
ATOM 1696 C CA . GLY B 1 82 ? 11.289 -11.922 5.582 1 98.38 82 GLY B CA 1
ATOM 1697 C C . GLY B 1 82 ? 12.195 -10.797 5.105 1 98.38 82 GLY B C 1
ATOM 1698 O O . GLY B 1 82 ? 13.422 -10.914 5.152 1 98.38 82 GLY B O 1
ATOM 1699 N N . LEU B 1 83 ? 11.625 -9.805 4.512 1 98.81 83 LEU B N 1
ATOM 1700 C CA . LEU B 1 83 ? 12.344 -8.656 3.955 1 98.81 83 LEU B CA 1
ATOM 1701 C C . LEU B 1 83 ? 11.867 -7.359 4.598 1 98.81 83 LEU B C 1
ATOM 1703 O O . LEU B 1 83 ? 10.672 -7.18 4.836 1 98.81 83 LEU B O 1
ATOM 1707 N N . GLU B 1 84 ? 12.812 -6.539 4.852 1 98.88 84 GLU B N 1
ATOM 1708 C CA . GLU B 1 84 ? 12.523 -5.168 5.266 1 98.88 84 GLU B CA 1
ATOM 1709 C C . GLU B 1 84 ? 12.805 -4.18 4.137 1 98.88 84 GLU B C 1
ATOM 1711 O O . GLU B 1 84 ? 13.797 -4.312 3.42 1 98.88 84 GLU B O 1
ATOM 1716 N N . PHE B 1 85 ? 11.938 -3.232 4 1 98.94 85 PHE B N 1
ATOM 1717 C CA . PHE B 1 85 ? 12.039 -2.17 3.008 1 98.94 85 PHE B CA 1
ATOM 1718 C C . PHE B 1 85 ? 12.203 -0.812 3.684 1 98.94 85 PHE B C 1
ATOM 1720 O O . PHE B 1 85 ? 11.398 -0.44 4.539 1 98.94 85 PHE B O 1
ATOM 1727 N N . ARG B 1 86 ? 13.234 -0.151 3.381 1 98.94 86 ARG B N 1
ATOM 1728 C CA . ARG B 1 86 ? 13.422 1.225 3.828 1 98.94 86 ARG B CA 1
ATOM 1729 C C . ARG B 1 86 ? 13.438 2.189 2.646 1 98.94 86 ARG B C 1
ATOM 1731 O O . ARG B 1 86 ? 14.211 2.018 1.707 1 98.94 86 ARG B O 1
ATOM 1738 N N . VAL B 1 87 ? 12.562 3.182 2.719 1 98.94 87 VAL B N 1
ATOM 1739 C CA . VAL B 1 87 ? 12.414 4.113 1.605 1 98.94 87 VAL B CA 1
ATOM 1740 C C . VAL B 1 87 ? 12.703 5.535 2.078 1 98.94 87 VAL B C 1
ATOM 1742 O O . VAL B 1 87 ? 12.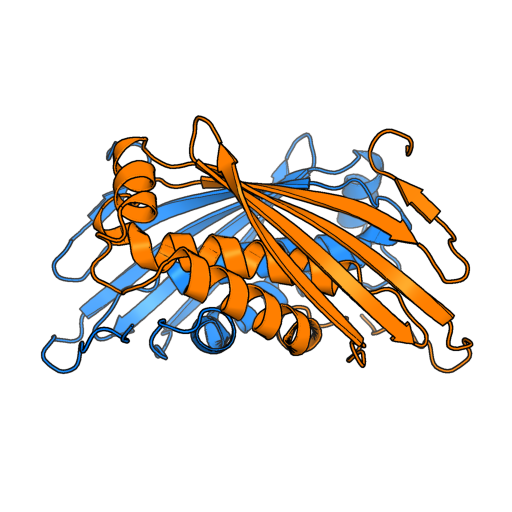18 5.98 3.098 1 98.94 87 VAL B O 1
ATOM 1745 N N . THR B 1 88 ? 13.531 6.176 1.369 1 98.94 88 THR B N 1
ATOM 1746 C CA . THR B 1 88 ? 13.812 7.594 1.582 1 98.94 88 THR B CA 1
ATOM 1747 C C . THR B 1 88 ? 13.359 8.422 0.379 1 98.94 88 THR B C 1
ATOM 1749 O O . THR B 1 88 ? 13.75 8.133 -0.756 1 98.94 88 THR B O 1
ATOM 1752 N N . VAL B 1 89 ? 12.57 9.414 0.64 1 98.94 89 VAL B N 1
ATOM 1753 C CA . VAL B 1 89 ? 12.07 10.289 -0.417 1 98.94 89 VAL B CA 1
ATOM 1754 C C . VAL B 1 89 ? 12.43 11.742 -0.1 1 98.94 89 VAL B C 1
ATOM 1756 O O . VAL B 1 89 ? 12.328 12.172 1.052 1 98.94 89 VAL B O 1
ATOM 1759 N N . ARG B 1 90 ? 12.82 12.445 -1.115 1 98.88 90 ARG B N 1
ATOM 1760 C CA . ARG B 1 90 ? 13.242 13.836 -0.967 1 98.88 90 ARG B CA 1
ATOM 1761 C C . ARG B 1 90 ? 12.562 14.727 -2.004 1 98.88 90 ARG B C 1
ATOM 1763 O O . ARG B 1 90 ? 12.234 14.273 -3.1 1 98.88 90 ARG B O 1
ATOM 1770 N N . THR B 1 91 ? 12.375 15.977 -1.585 1 98.62 91 THR B N 1
ATOM 1771 C CA . THR B 1 91 ? 11.836 16.984 -2.506 1 98.62 91 THR B CA 1
ATOM 1772 C C . THR B 1 91 ? 12.234 18.391 -2.066 1 98.62 91 THR B C 1
ATOM 1774 O O . THR B 1 91 ? 12.773 18.578 -0.975 1 98.62 91 THR B O 1
ATOM 1777 N N . VAL B 1 92 ? 12.141 19.344 -2.961 1 98.25 92 VAL B N 1
ATOM 1778 C CA . VAL B 1 92 ? 12.031 20.766 -2.666 1 98.25 92 VAL B CA 1
ATOM 1779 C C . VAL B 1 92 ? 10.68 21.297 -3.145 1 98.25 92 VAL B C 1
ATOM 1781 O O . VAL B 1 92 ? 10.484 21.547 -4.336 1 98.25 92 VAL B O 1
ATOM 1784 N N . ASP B 1 93 ? 9.773 21.359 -2.201 1 97.25 93 ASP B N 1
ATOM 1785 C CA . ASP B 1 93 ? 8.406 21.703 -2.584 1 97.25 93 ASP B CA 1
ATOM 1786 C C . ASP B 1 93 ? 7.621 22.234 -1.391 1 97.25 93 ASP B C 1
ATOM 1788 O O . ASP B 1 93 ? 8.211 22.609 -0.371 1 97.25 93 ASP B O 1
ATOM 1792 N N . ARG B 1 94 ? 6.305 22.406 -1.471 1 96.56 94 ARG B N 1
ATOM 1793 C CA . ARG B 1 94 ? 5.473 23.156 -0.533 1 96.56 94 ARG B CA 1
ATOM 1794 C C . ARG B 1 94 ? 4.84 22.219 0.495 1 96.56 94 ARG B C 1
ATOM 1796 O O . ARG B 1 94 ? 4.289 22.672 1.5 1 96.56 94 ARG B O 1
ATOM 1803 N N . THR B 1 95 ? 4.949 20.922 0.295 1 95.62 95 THR B N 1
ATOM 1804 C CA . THR B 1 95 ? 4.359 19.953 1.214 1 95.62 95 THR B CA 1
ATOM 1805 C C . THR B 1 95 ? 5.242 18.703 1.331 1 95.62 95 THR B C 1
ATOM 1807 O O . THR B 1 95 ? 6.152 18.516 0.524 1 95.62 95 THR B O 1
ATOM 1810 N N . GLY B 1 96 ? 5 17.953 2.404 1 96.25 96 GLY B N 1
ATOM 1811 C CA . GLY B 1 96 ? 5.867 16.828 2.723 1 96.25 96 GLY B CA 1
ATOM 1812 C C . GLY B 1 96 ? 5.672 15.641 1.794 1 96.25 96 GLY B C 1
ATOM 1813 O O . GLY B 1 96 ? 4.75 15.633 0.979 1 96.25 96 GLY B O 1
ATOM 1814 N N . VAL B 1 97 ? 6.621 14.688 1.925 1 98.44 97 VAL B N 1
ATOM 1815 C CA . VAL B 1 97 ? 6.645 13.531 1.038 1 98.44 97 VAL B CA 1
ATOM 1816 C C . VAL B 1 97 ? 6.449 12.25 1.85 1 98.44 97 VAL B C 1
ATOM 1818 O O . VAL B 1 97 ? 6.965 11.188 1.485 1 98.44 97 VAL B O 1
ATOM 1821 N N . GLU B 1 98 ? 5.766 12.352 3 1 98.75 98 GLU B N 1
ATOM 1822 C CA . GLU B 1 98 ? 5.531 11.195 3.863 1 98.75 98 GLU B CA 1
ATOM 1823 C C . GLU B 1 98 ? 4.73 10.117 3.141 1 98.75 98 GLU B C 1
ATOM 1825 O O . GLU B 1 98 ? 5.066 8.938 3.209 1 98.75 98 GLU B O 1
ATOM 1830 N N . MET B 1 99 ? 3.723 10.562 2.426 1 98.88 99 MET B N 1
ATOM 1831 C CA . MET B 1 99 ? 2.836 9.609 1.764 1 98.88 99 MET B CA 1
ATOM 1832 C C . MET B 1 99 ? 3.543 8.93 0.594 1 98.88 99 MET B C 1
ATOM 1834 O O . MET B 1 99 ? 3.299 7.758 0.311 1 98.88 99 MET B O 1
ATOM 1838 N N . GLU B 1 100 ? 4.422 9.688 -0.068 1 98.88 100 GLU B N 1
ATOM 1839 C CA . GLU B 1 100 ? 5.238 9.086 -1.116 1 98.88 100 GLU B CA 1
ATOM 1840 C C . GLU B 1 100 ? 6.113 7.965 -0.561 1 98.88 100 GLU B C 1
ATOM 1842 O O . GLU B 1 100 ? 6.227 6.898 -1.171 1 98.88 100 GLU B O 1
ATOM 1847 N N . ALA B 1 101 ? 6.707 8.219 0.597 1 98.94 101 ALA B N 1
ATOM 1848 C CA . ALA B 1 101 ? 7.559 7.211 1.22 1 98.94 101 ALA B CA 1
ATOM 1849 C C . ALA B 1 101 ? 6.746 5.98 1.614 1 98.94 101 ALA B C 1
ATOM 1851 O O . ALA B 1 101 ? 7.152 4.848 1.337 1 98.94 101 ALA B O 1
ATOM 1852 N N . LEU B 1 102 ? 5.633 6.188 2.223 1 98.94 102 LEU B N 1
ATOM 1853 C CA . LEU B 1 102 ? 4.777 5.098 2.682 1 98.94 102 LEU B CA 1
ATOM 1854 C C . LEU B 1 102 ? 4.23 4.301 1.501 1 98.94 102 LEU B C 1
ATOM 1856 O O . LEU B 1 102 ? 4.23 3.068 1.525 1 98.94 102 LEU B O 1
ATOM 1860 N N . THR B 1 103 ? 3.773 4.98 0.473 1 98.94 103 THR B N 1
ATOM 1861 C CA . THR B 1 103 ? 3.24 4.332 -0.721 1 98.94 103 THR B CA 1
ATOM 1862 C C . THR B 1 103 ? 4.312 3.494 -1.406 1 98.94 103 THR B C 1
ATOM 1864 O O . THR B 1 103 ? 4.055 2.359 -1.816 1 98.94 103 THR B O 1
ATOM 1867 N N . ALA B 1 104 ? 5.496 4.059 -1.5 1 98.94 104 ALA B N 1
ATOM 1868 C CA . ALA B 1 104 ? 6.621 3.35 -2.107 1 98.94 104 ALA B CA 1
ATOM 1869 C C . ALA B 1 104 ? 6.953 2.076 -1.334 1 98.94 104 ALA B C 1
ATOM 1871 O O . ALA B 1 104 ? 7.215 1.029 -1.931 1 98.94 104 ALA B O 1
ATOM 1872 N N . ALA B 1 105 ? 6.957 2.188 -0.033 1 98.94 105 ALA B N 1
ATOM 1873 C CA . ALA B 1 105 ? 7.25 1.025 0.801 1 98.94 105 ALA B CA 1
ATOM 1874 C C . ALA B 1 105 ? 6.227 -0.085 0.573 1 98.94 105 ALA B C 1
ATOM 1876 O O . ALA B 1 105 ? 6.594 -1.255 0.434 1 98.94 105 ALA B O 1
ATOM 1877 N N . CYS B 1 106 ? 4.973 0.25 0.512 1 98.94 106 CYS B N 1
ATOM 1878 C CA . CYS B 1 106 ? 3.916 -0.723 0.257 1 98.94 106 CYS B CA 1
ATOM 1879 C C . CYS B 1 106 ? 4.086 -1.367 -1.113 1 98.94 106 CYS B C 1
ATOM 1881 O O . CYS B 1 106 ? 4.012 -2.59 -1.242 1 98.94 106 CYS B O 1
ATOM 1883 N N . ALA B 1 107 ? 4.32 -0.53 -2.086 1 98.94 107 ALA B N 1
ATOM 1884 C CA . ALA B 1 107 ? 4.426 -1.033 -3.453 1 98.94 107 ALA B CA 1
ATOM 1885 C C . ALA B 1 107 ? 5.613 -1.983 -3.598 1 98.94 107 ALA B C 1
ATOM 1887 O O . ALA B 1 107 ? 5.508 -3.02 -4.262 1 98.94 107 ALA B O 1
ATOM 1888 N N . ALA B 1 108 ? 6.754 -1.596 -3.031 1 98.94 108 ALA B N 1
ATOM 1889 C CA . ALA B 1 108 ? 7.926 -2.467 -3.07 1 98.94 108 ALA B CA 1
ATOM 1890 C C . ALA B 1 108 ? 7.617 -3.828 -2.449 1 98.94 108 ALA B C 1
ATOM 1892 O O . ALA B 1 108 ? 7.914 -4.867 -3.041 1 98.94 108 ALA B O 1
ATOM 1893 N N . ALA B 1 109 ? 6.984 -3.811 -1.306 1 98.94 109 ALA B N 1
ATOM 1894 C CA . ALA B 1 109 ? 6.648 -5.043 -0.599 1 98.94 109 ALA B CA 1
ATOM 1895 C C . ALA B 1 109 ? 5.629 -5.863 -1.384 1 98.94 109 ALA B C 1
ATOM 1897 O O . ALA B 1 109 ? 5.773 -7.082 -1.518 1 98.94 109 ALA B O 1
ATOM 1898 N N . LEU B 1 110 ? 4.613 -5.238 -1.951 1 98.94 110 LEU B N 1
ATOM 1899 C CA . LEU B 1 110 ? 3.568 -5.934 -2.693 1 98.94 110 LEU B CA 1
ATOM 1900 C C . LEU B 1 110 ? 4.117 -6.512 -3.992 1 98.94 110 LEU B C 1
ATOM 1902 O O . LEU B 1 110 ? 3.627 -7.535 -4.477 1 98.94 110 LEU B O 1
ATOM 1906 N N . THR B 1 111 ? 5.121 -5.852 -4.512 1 98.81 111 THR B N 1
ATOM 1907 C CA . THR B 1 111 ? 5.766 -6.402 -5.699 1 98.81 111 THR B CA 1
ATOM 1908 C C . THR B 1 111 ? 6.445 -7.73 -5.379 1 98.81 111 THR B C 1
ATOM 1910 O O . THR B 1 111 ? 6.344 -8.688 -6.148 1 98.81 111 THR B O 1
ATOM 1913 N N . VAL B 1 112 ? 7.113 -7.773 -4.238 1 98.81 112 VAL B N 1
ATOM 1914 C CA . VAL B 1 112 ? 7.676 -9.047 -3.795 1 98.81 112 VAL B CA 1
ATOM 1915 C C . VAL B 1 112 ? 6.555 -10.062 -3.588 1 98.81 112 VAL B C 1
ATOM 1917 O O . VAL B 1 112 ? 6.68 -11.219 -3.992 1 98.81 112 VAL B O 1
ATOM 1920 N N . TYR B 1 113 ? 5.469 -9.672 -2.973 1 98.88 113 TYR B N 1
ATOM 1921 C CA . TYR B 1 113 ? 4.305 -10.531 -2.764 1 98.88 113 TYR B CA 1
ATOM 1922 C 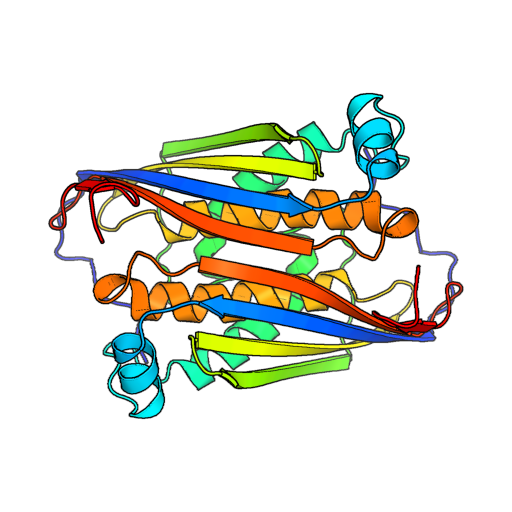C . TYR B 1 113 ? 3.834 -11.141 -4.078 1 98.88 113 TYR B C 1
ATOM 1924 O O . TYR B 1 113 ? 3.689 -12.359 -4.184 1 98.88 113 TYR B O 1
ATOM 1932 N N . ASP B 1 114 ? 3.643 -10.336 -5.051 1 98.44 114 ASP B N 1
ATOM 1933 C CA . ASP B 1 114 ? 3.158 -10.781 -6.355 1 98.44 114 ASP B CA 1
ATOM 1934 C C . ASP B 1 114 ? 4.086 -11.828 -6.961 1 98.44 114 ASP B C 1
ATOM 1936 O O . ASP B 1 114 ? 3.625 -12.828 -7.52 1 98.44 114 ASP B O 1
ATOM 1940 N N . MET B 1 115 ? 5.34 -11.578 -6.848 1 97.94 115 MET B N 1
ATOM 1941 C CA . MET B 1 115 ? 6.324 -12.414 -7.535 1 97.94 115 MET B CA 1
ATOM 1942 C C . MET B 1 115 ? 6.52 -13.734 -6.805 1 97.94 115 MET B C 1
ATOM 1944 O O . MET B 1 115 ? 7.066 -14.688 -7.371 1 97.94 115 MET B O 1
ATOM 1948 N N . CYS B 1 116 ? 6.086 -13.766 -5.543 1 97.62 116 CYS B N 1
ATOM 1949 C CA . CYS B 1 116 ? 6.379 -14.961 -4.758 1 97.62 116 CYS B CA 1
ATOM 1950 C C . CYS B 1 116 ? 5.094 -15.648 -4.312 1 97.62 116 CYS B C 1
ATOM 1952 O O . CYS B 1 116 ? 5.137 -16.703 -3.668 1 97.62 116 CYS B O 1
ATOM 1954 N N . LYS B 1 117 ? 3.918 -15.156 -4.68 1 96.5 117 LYS B N 1
ATOM 1955 C CA . LYS B 1 117 ? 2.658 -15.656 -4.137 1 96.5 117 LYS B CA 1
ATOM 1956 C C . LYS B 1 117 ? 2.373 -17.078 -4.625 1 96.5 117 LYS B C 1
ATOM 1958 O O . LYS B 1 117 ? 1.601 -17.797 -4.004 1 96.5 117 LYS B O 1
ATOM 1963 N N . SER B 1 118 ? 2.955 -17.531 -5.68 1 93.62 118 SER B N 1
ATOM 1964 C CA . SER B 1 118 ? 2.762 -18.906 -6.156 1 93.62 118 SER B CA 1
ATOM 1965 C C . SER B 1 118 ? 3.377 -19.922 -5.195 1 93.62 118 SER B C 1
ATOM 1967 O O . SER B 1 118 ? 2.898 -21.047 -5.086 1 93.62 118 SER B O 1
ATOM 1969 N N . VAL B 1 119 ? 4.391 -19.531 -4.461 1 94.81 119 VAL B N 1
ATOM 1970 C CA . VAL B 1 119 ? 5.062 -20.469 -3.574 1 94.81 119 VAL B CA 1
ATOM 1971 C C . VAL B 1 119 ? 4.734 -20.141 -2.121 1 94.81 119 VAL B C 1
ATOM 1973 O O . VAL B 1 119 ? 4.961 -20.953 -1.223 1 94.81 119 VAL B O 1
ATOM 1976 N N . ASP B 1 120 ? 4.242 -18.969 -1.899 1 96.56 120 ASP B N 1
ATOM 1977 C CA . ASP B 1 120 ? 3.963 -18.5 -0.546 1 96.56 120 ASP B CA 1
ATOM 1978 C C . ASP B 1 120 ? 2.803 -17.516 -0.541 1 96.56 120 ASP B C 1
ATOM 1980 O O . ASP B 1 120 ? 3.016 -16.297 -0.503 1 96.56 120 ASP B O 1
ATOM 1984 N N . ARG B 1 121 ? 1.59 -17.953 -0.486 1 96.56 121 ARG B N 1
ATOM 1985 C CA . ARG B 1 121 ? 0.396 -17.109 -0.534 1 96.56 121 ARG B CA 1
ATOM 1986 C C . ARG B 1 121 ? 0.149 -16.438 0.808 1 96.56 121 ARG B C 1
ATOM 1988 O O . ARG B 1 121 ? -0.536 -15.406 0.875 1 96.56 121 ARG B O 1
ATOM 1995 N N . GLY B 1 122 ? 0.749 -16.984 1.823 1 97.81 122 GLY B N 1
ATOM 1996 C CA . GLY B 1 122 ? 0.427 -16.578 3.182 1 97.81 122 GLY B CA 1
ATOM 1997 C C . GLY B 1 122 ? 1.315 -15.469 3.697 1 97.81 122 GLY B C 1
ATOM 1998 O O . GLY B 1 122 ? 1.396 -15.242 4.906 1 97.81 122 GLY B O 1
ATOM 1999 N N . MET B 1 123 ? 2.039 -14.758 2.844 1 98.75 123 MET B N 1
ATOM 2000 C CA . MET B 1 123 ? 2.867 -13.633 3.27 1 98.75 123 MET B CA 1
ATOM 2001 C C . MET B 1 123 ? 2.018 -12.547 3.926 1 98.75 123 MET B C 1
ATOM 2003 O O . MET B 1 123 ? 0.821 -12.438 3.65 1 98.75 123 MET B O 1
ATOM 2007 N N . VAL B 1 124 ? 2.654 -11.781 4.797 1 98.88 124 VAL B N 1
ATOM 2008 C CA . VAL B 1 124 ? 1.952 -10.719 5.516 1 98.88 124 VAL B CA 1
ATOM 2009 C C . VAL B 1 124 ? 2.795 -9.453 5.512 1 98.88 124 VAL B C 1
ATOM 2011 O O . VAL B 1 124 ? 3.945 -9.461 5.957 1 98.88 124 VAL B O 1
ATOM 2014 N N . LEU B 1 125 ? 2.256 -8.375 4.938 1 98.88 125 LEU B N 1
ATOM 2015 C CA . LEU B 1 125 ? 2.879 -7.062 5.012 1 98.88 125 LEU B CA 1
ATOM 2016 C C . LEU B 1 125 ? 2.559 -6.383 6.34 1 98.88 125 LEU B C 1
ATOM 2018 O O . LEU B 1 125 ? 1.39 -6.242 6.703 1 98.88 125 LEU B O 1
ATOM 2022 N N . GLU B 1 126 ? 3.6 -5.992 7.066 1 98.5 126 GLU B N 1
ATOM 2023 C CA . GLU B 1 126 ? 3.387 -5.406 8.391 1 98.5 126 GLU B CA 1
ATOM 2024 C C . GLU B 1 126 ? 4.395 -4.293 8.664 1 98.5 126 GLU B C 1
ATOM 2026 O O . GLU B 1 126 ? 5.344 -4.105 7.902 1 98.5 126 GLU B O 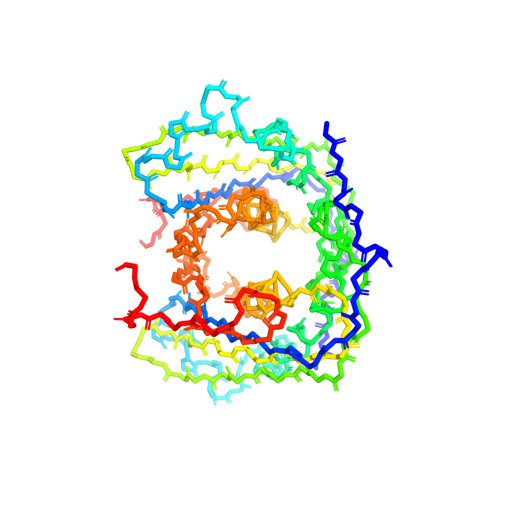1
ATOM 2031 N N . ARG B 1 127 ? 4.117 -3.529 9.648 1 98.12 127 ARG B N 1
ATOM 2032 C CA . ARG B 1 127 ? 4.996 -2.475 10.148 1 98.12 127 ARG B CA 1
ATOM 2033 C C . ARG B 1 127 ? 5.289 -1.447 9.055 1 98.12 127 ARG B C 1
ATOM 2035 O O . ARG B 1 127 ? 6.449 -1.101 8.82 1 98.12 127 ARG B O 1
ATOM 2042 N N . VAL B 1 128 ? 4.324 -1.122 8.281 1 98.94 128 VAL B N 1
ATOM 2043 C CA . VAL B 1 128 ? 4.453 0.026 7.395 1 98.94 128 VAL B CA 1
ATOM 2044 C C . VAL B 1 128 ? 4.277 1.318 8.188 1 98.94 128 VAL B C 1
ATOM 2046 O O . VAL B 1 128 ? 3.197 1.582 8.727 1 98.94 128 VAL B O 1
ATOM 2049 N N . GLN B 1 129 ? 5.305 2.062 8.266 1 98.94 129 GLN B N 1
ATOM 2050 C CA . GLN B 1 129 ? 5.273 3.189 9.188 1 98.94 129 GLN B CA 1
ATOM 2051 C C . GLN B 1 129 ? 6.281 4.262 8.781 1 98.94 129 GLN B C 1
ATOM 2053 O O . GLN B 1 129 ? 7.27 3.971 8.109 1 98.94 129 GLN B O 1
ATOM 2058 N N . LEU B 1 130 ? 5.977 5.48 9.211 1 98.88 130 LEU B N 1
ATOM 2059 C CA . LEU B 1 130 ? 6.914 6.594 9.078 1 98.88 130 LEU B CA 1
ATOM 2060 C C . LEU B 1 130 ? 7.973 6.543 10.18 1 98.88 130 LEU B C 1
ATOM 2062 O O . LEU B 1 130 ? 7.645 6.355 11.352 1 98.88 130 LEU B O 1
ATOM 2066 N N . ASP B 1 131 ? 9.211 6.711 9.766 1 98.62 131 ASP B N 1
ATOM 2067 C CA . ASP B 1 131 ? 10.297 6.676 10.742 1 98.62 131 ASP B CA 1
ATOM 2068 C C . ASP B 1 131 ? 10.852 8.07 11 1 98.62 131 ASP B C 1
ATOM 2070 O O . ASP B 1 131 ? 11.344 8.359 12.094 1 98.62 131 ASP B O 1
ATOM 2074 N N . HIS B 1 132 ? 10.82 8.852 9.922 1 98.56 132 HIS B N 1
ATOM 2075 C CA . HIS B 1 132 ? 11.453 10.164 9.977 1 98.56 132 HIS B CA 1
ATOM 2076 C C . HIS B 1 132 ? 10.844 11.109 8.945 1 98.56 132 HIS B C 1
ATOM 2078 O O . HIS B 1 132 ? 10.5 10.688 7.84 1 98.56 132 HIS B O 1
ATOM 2084 N N . LYS B 1 133 ? 10.672 12.297 9.336 1 98.25 133 LYS B N 1
ATOM 2085 C CA . LYS B 1 133 ? 10.391 13.359 8.375 1 98.25 133 LYS B CA 1
ATOM 2086 C C . LYS B 1 133 ? 11.047 14.672 8.797 1 98.25 133 LYS B C 1
ATOM 2088 O O . LYS B 1 133 ? 11.172 14.953 9.984 1 98.25 133 LYS B O 1
ATOM 2093 N N . ALA B 1 134 ? 11.43 15.43 7.879 1 97.94 134 ALA B N 1
ATOM 2094 C CA . ALA B 1 134 ? 12.039 16.734 8.141 1 97.94 134 ALA B CA 1
ATOM 2095 C C . ALA B 1 134 ? 11.688 17.734 7.039 1 97.94 134 ALA B C 1
ATOM 2097 O O . ALA B 1 134 ? 11.508 17.344 5.879 1 97.94 134 ALA B O 1
ATOM 2098 N N . GLY B 1 135 ? 11.633 19.031 7.5 1 95.06 135 GLY B N 1
ATOM 2099 C CA . GLY B 1 135 ? 11.352 20.109 6.57 1 95.06 135 GLY B CA 1
ATOM 2100 C C . GLY B 1 135 ? 10.008 20.781 6.816 1 95.06 135 GLY B C 1
ATOM 2101 O O . GLY B 1 135 ? 9.219 20.312 7.637 1 95.06 135 GLY B O 1
ATOM 2102 N N . GLY B 1 136 ? 9.789 21.859 6.16 1 91.25 136 GLY B N 1
ATOM 2103 C CA . GLY B 1 136 ? 8.539 22.594 6.281 1 91.25 136 GLY B CA 1
ATOM 2104 C C . GLY B 1 136 ? 8.352 23.219 7.648 1 91.25 136 GLY B C 1
ATOM 2105 O O . GLY B 1 136 ? 9.289 23.297 8.445 1 91.25 136 GLY B O 1
ATOM 2106 N N . ARG B 1 137 ? 7.141 23.656 7.887 1 88.31 137 ARG B N 1
ATOM 2107 C CA . ARG B 1 137 ? 6.809 24.359 9.125 1 88.31 137 ARG B CA 1
ATOM 2108 C C . ARG B 1 137 ? 6.797 23.406 10.312 1 88.31 137 ARG B C 1
ATOM 2110 O O . ARG B 1 137 ? 7.133 23.797 11.43 1 88.31 137 ARG B O 1
ATOM 2117 N N . SER B 1 138 ? 6.52 22.172 10.016 1 90.5 138 SER B N 1
ATOM 2118 C CA . SER B 1 138 ? 6.344 21.203 11.094 1 90.5 138 SER B CA 1
ATOM 2119 C C . SER B 1 138 ? 7.688 20.672 11.578 1 90.5 138 SER B C 1
ATOM 2121 O O . SER B 1 138 ? 7.754 19.984 12.602 1 90.5 138 SER B O 1
ATOM 2123 N N . GLY B 1 139 ? 8.781 21 10.867 1 93.69 139 GLY B N 1
ATOM 2124 C CA . GLY B 1 139 ? 10.109 20.625 11.32 1 93.69 139 GLY B CA 1
ATOM 2125 C C . GLY B 1 139 ? 10.375 19.141 11.219 1 93.69 139 GLY B C 1
ATOM 2126 O O . GLY B 1 139 ? 9.984 18.5 10.242 1 93.69 139 GLY B O 1
ATOM 2127 N N . THR B 1 140 ? 11.195 18.672 12.242 1 96.94 140 THR B N 1
ATOM 2128 C CA . THR B 1 140 ? 11.664 17.297 12.211 1 96.94 140 THR B CA 1
ATOM 2129 C C . THR B 1 140 ? 10.836 16.422 13.148 1 96.94 140 THR B C 1
ATOM 2131 O O . THR B 1 140 ? 10.477 16.844 14.242 1 96.94 140 THR B O 1
ATOM 2134 N N . TRP B 1 141 ? 10.492 15.273 12.672 1 97.06 141 TRP B N 1
ATOM 2135 C CA . TRP B 1 141 ? 9.836 14.242 13.461 1 97.06 141 TRP B CA 1
ATOM 2136 C C . TRP B 1 141 ? 10.562 12.906 13.328 1 97.06 141 TRP B C 1
ATOM 2138 O O . TRP B 1 141 ? 10.906 12.492 12.227 1 97.06 141 TRP B O 1
ATOM 2148 N N . ASP B 1 142 ? 10.891 12.219 14.445 1 97.56 142 ASP B N 1
ATOM 2149 C CA . ASP B 1 142 ? 11.5 10.883 14.461 1 97.56 142 ASP B CA 1
ATOM 2150 C C . ASP B 1 142 ? 10.633 9.906 15.258 1 97.56 142 ASP B C 1
ATOM 2152 O O . ASP B 1 142 ? 10.203 10.211 16.375 1 97.56 142 ASP B O 1
ATOM 2156 N N . ARG B 1 143 ? 10.641 8.75 14.523 1 93.31 143 ARG B N 1
ATOM 2157 C CA . ARG B 1 143 ? 9.922 7.691 15.227 1 93.31 143 ARG B CA 1
ATOM 2158 C C . ARG B 1 143 ? 10.688 7.23 16.453 1 93.31 143 ARG B C 1
ATOM 2160 O O . ARG B 1 143 ? 11.898 6.98 16.391 1 93.31 143 A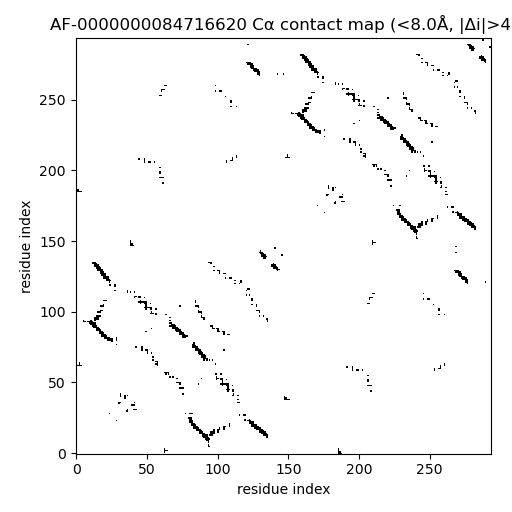RG B O 1
ATOM 2167 N N . GLY B 1 144 ? 10.344 7.195 17.547 1 83.44 144 GLY B N 1
ATOM 2168 C CA . GLY B 1 144 ? 10.984 6.832 18.797 1 83.44 144 GLY B CA 1
ATOM 2169 C C . GLY B 1 144 ? 11.188 8.016 19.719 1 83.44 144 GLY B C 1
ATOM 2170 O O . GLY B 1 144 ? 11.352 7.84 20.938 1 83.44 144 GLY B O 1
ATOM 2171 N N . GLN B 1 145 ? 11.789 9.047 18.922 1 68.75 145 GLN B N 1
ATOM 2172 C CA . GLN B 1 145 ? 11.945 10.227 19.766 1 68.75 145 GLN B CA 1
ATOM 2173 C C . GLN B 1 145 ? 10.602 10.914 20.016 1 68.75 145 GLN B C 1
ATOM 2175 O O . GLN B 1 145 ? 10.508 11.828 20.828 1 68.75 145 GLN B O 1
ATOM 2180 N N . GLY B 1 146 ? 9.695 10.617 19.031 1 46.09 146 GLY B N 1
ATOM 2181 C CA . GLY B 1 146 ? 8.445 11.336 18.859 1 46.09 146 GLY B CA 1
ATOM 2182 C C . GLY B 1 146 ? 7.562 11.312 20.094 1 46.09 146 GLY B C 1
ATOM 2183 O O . GLY B 1 146 ? 7.281 12.359 20.672 1 46.09 146 GLY B O 1
ATOM 2184 N N . ALA B 1 147 ? 6.363 10.531 20.25 1 39.16 147 ALA B N 1
ATOM 2185 C CA . ALA B 1 147 ? 5.078 11.133 20.594 1 39.16 147 ALA B CA 1
ATOM 2186 C C . ALA B 1 147 ? 5.121 11.766 21.984 1 39.16 147 ALA B C 1
ATOM 2188 O O . ALA B 1 147 ? 5.844 11.289 22.875 1 39.16 147 ALA B O 1
#

pLDDT: mean 96.14, std 7.13, range [39.16, 98.94]

InterPro domains:
  IPR002820 Molybdopterin cofactor biosynthesis C (MoaC) domain [PF01967] (3-136)
  IPR023045 Molybdenum cofactor biosynthesis C [TIGR00581] (1-138)
  IPR036522 Molybdopterin cofactor biosynthesis C (MoaC) domain superfamily [G3DSA:3.30.70.640] (1-146)
  IPR036522 Molybdopterin cofactor biosynthesis C (MoaC) domain superfamily [SSF55040] (2-141)
  IPR047594 Molybdenum cofactor biosynthesis C, bacteria/eukaryotes [cd01420] (3-139)
  IPR050105 Molybdenum cofactor biosynthesis MoaA/MoaC [PTHR22960] (2-117)

Radius of gyration: 18.28 Å; Cα contacts (8 Å, |Δi|>4): 723; chains: 2; bounding box: 37×54×44 Å